Protein AF-A0A9X0CS19-F1 (afdb_monomer_lite)

Organism: NCBI:txid174260

Secondary structure (DSSP, 8-state):
--------HHHHHHHH-HHHHHHHHHHHHHHHHHHHHHHHHTT--SS---TTS-S---TT-HHHHHHHHHHSTTT-TT-----SS---PPTT-PPPP--------SSS-S-SHHHHHHHHHHHHHHHH-HHIIIIISPBPTTSSBPPPP-GGGGTSSTTTTT-TTS--TT-S-HHHHHHHHHHSHHHHGGGT----

pLDDT: mean 77.45, std 16.86, range [27.61, 95.69]

Foldseek 3Di:
DDDPPPCPVVNVVCVVCVVVVVVVVVVVVVVVVVVVVVCVVVPNCPDCPPPVDDPDPCVVPPVVVVVCCVVCVVVPPVDDPPPPDDPDDDPPPDPADDDDDDDDDPDDDCLDLVNLVVVVVVQVVQCPDPCCFPPHFDADPVRGGDRDLDPCQQACCVCCVVPVLSHNNSSPPRVVSVVVLCVDPVNVVSVVDDPD

Radius of gyration: 37.36 Å; chains: 1; bounding box: 68×63×96 Å

Sequence (196 aa):
MMASNKILPYCKVVVGHPKLCFGLALAAHFLVILLTAILHTTGYDIIPVDFSRVPLNLEKDNSKLRADAWNFVDQDPQINLNAASLGVQGERAARYDMLQLIYELKRGNIFTKDNLKLIQKTEQELFTNEAFQQKLCLLMQNKKCKPPTSIIRFFDGSYKKLHPLLNDPDFDNIPRVLSAAKAMNHTRGNLGLSPR

Structure (mmCIF, N/CA/C/O backbone):
data_AF-A0A9X0CS19-F1
#
_entry.id   AF-A0A9X0CS19-F1
#
loop_
_atom_site.group_PDB
_atom_site.id
_atom_site.type_symbol
_atom_site.label_atom_id
_atom_site.label_alt_id
_atom_site.label_comp_id
_atom_site.label_asym_id
_atom_site.label_entity_id
_atom_site.label_seq_id
_atom_site.pdbx_PDB_ins_code
_atom_site.Cartn_x
_atom_site.Cartn_y
_atom_site.Cartn_z
_atom_site.occupancy
_atom_site.B_iso_or_equiv
_atom_site.auth_seq_id
_atom_site.auth_comp_id
_atom_site.auth_asym_id
_atom_site.auth_atom_id
_atom_site.pdbx_PDB_model_num
ATOM 1 N N . MET A 1 1 ? -20.809 -46.168 72.432 1.00 37.72 1 MET A N 1
ATOM 2 C CA . MET A 1 1 ? -20.781 -44.732 72.790 1.00 37.72 1 MET A CA 1
ATOM 3 C C . MET A 1 1 ? -21.832 -44.018 71.955 1.00 37.72 1 MET A C 1
ATOM 5 O O . MET A 1 1 ? -21.626 -43.845 70.764 1.00 37.72 1 MET A O 1
ATOM 9 N N . MET A 1 2 ? -22.991 -43.700 72.537 1.00 41.22 2 MET A N 1
ATOM 10 C CA . MET A 1 2 ? -24.016 -42.908 71.851 1.00 41.22 2 MET A CA 1
ATOM 11 C C . MET A 1 2 ? -23.578 -41.444 71.861 1.00 41.22 2 MET A C 1
ATOM 13 O O . MET A 1 2 ? -23.428 -40.852 72.929 1.00 41.22 2 MET A O 1
ATOM 17 N N . ALA A 1 3 ? -23.336 -40.879 70.679 1.00 47.75 3 ALA A N 1
ATOM 18 C CA . ALA A 1 3 ? -23.122 -39.451 70.530 1.00 47.75 3 ALA A CA 1
ATOM 19 C C . ALA A 1 3 ? -24.391 -38.728 71.001 1.00 47.75 3 ALA A C 1
ATOM 21 O O . ALA A 1 3 ? -25.473 -38.910 70.444 1.00 47.75 3 ALA A O 1
ATOM 22 N N . SER A 1 4 ? -24.263 -37.946 72.072 1.00 53.00 4 SER A N 1
ATOM 23 C CA . SER A 1 4 ? -25.315 -37.049 72.533 1.00 53.00 4 SER A CA 1
ATOM 24 C C . SER A 1 4 ? -25.536 -35.995 71.450 1.00 53.00 4 SER A C 1
ATOM 26 O O . SER A 1 4 ? -24.775 -35.031 71.337 1.00 53.00 4 SER A O 1
ATOM 28 N N . ASN A 1 5 ? -26.545 -36.219 70.608 1.00 63.03 5 ASN A N 1
ATOM 29 C CA . ASN A 1 5 ? -27.014 -35.256 69.623 1.00 63.03 5 ASN A CA 1
ATOM 30 C C . ASN A 1 5 ? -27.609 -34.074 70.386 1.00 63.03 5 ASN A C 1
ATOM 32 O O . ASN A 1 5 ? -28.800 -34.054 70.697 1.00 63.03 5 ASN A O 1
ATOM 36 N N . LYS A 1 6 ? -26.767 -33.094 70.728 1.00 64.12 6 LYS A N 1
ATOM 37 C CA . LYS A 1 6 ? -27.228 -31.801 71.228 1.00 64.12 6 LYS A CA 1
ATOM 38 C C . LYS A 1 6 ? -28.100 -31.200 70.135 1.00 64.12 6 LYS A C 1
ATOM 40 O O . LYS A 1 6 ? -27.586 -30.659 69.159 1.00 64.12 6 LYS A O 1
ATOM 45 N N . ILE A 1 7 ? -29.417 -31.348 70.280 1.00 64.25 7 ILE A N 1
ATOM 46 C CA . ILE A 1 7 ? -30.395 -30.681 69.428 1.00 64.25 7 ILE A CA 1
ATOM 47 C C . ILE A 1 7 ? -30.041 -29.203 69.494 1.00 64.25 7 ILE A C 1
ATOM 49 O O . ILE A 1 7 ? -30.101 -28.593 70.565 1.00 64.25 7 ILE A O 1
ATOM 53 N N . LEU A 1 8 ? -29.601 -28.656 68.363 1.00 76.69 8 LEU A N 1
ATOM 54 C CA . LEU A 1 8 ? -29.218 -27.259 68.289 1.00 76.69 8 LEU A CA 1
ATOM 55 C C . LEU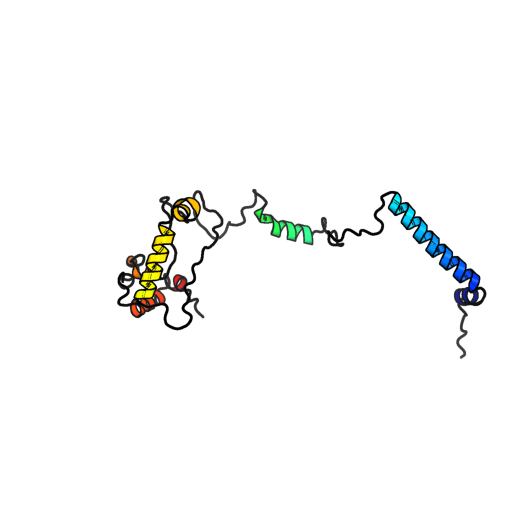 A 1 8 ? -30.432 -26.429 68.733 1.00 76.69 8 LEU A C 1
ATOM 57 O O . LEU A 1 8 ? -31.542 -26.677 68.250 1.00 76.69 8 LEU A O 1
ATOM 61 N N . PRO A 1 9 ? -30.263 -25.460 69.649 1.00 78.81 9 PRO A N 1
ATOM 62 C CA . PRO A 1 9 ? -31.378 -24.674 70.181 1.00 78.81 9 PRO A CA 1
ATOM 63 C C . PRO A 1 9 ? -32.173 -23.985 69.062 1.00 78.81 9 PRO A C 1
ATOM 65 O O . PRO A 1 9 ? -33.393 -23.879 69.145 1.00 78.81 9 PRO A O 1
ATOM 68 N N . TYR A 1 10 ? -31.499 -23.641 67.963 1.00 79.62 10 TYR A N 1
ATOM 69 C CA . TYR A 1 10 ? -32.110 -23.179 66.721 1.00 79.62 10 TYR A CA 1
ATOM 70 C C . TYR A 1 10 ? -33.146 -24.165 66.146 1.00 79.62 10 TYR A C 1
ATOM 72 O O . TYR A 1 10 ? -34.286 -23.781 65.892 1.00 79.62 10 TYR A O 1
ATOM 80 N N . CYS A 1 11 ? -32.802 -25.450 66.008 1.00 81.50 11 CYS A N 1
ATOM 81 C CA . CYS A 1 11 ? -33.709 -26.471 65.475 1.00 81.50 11 C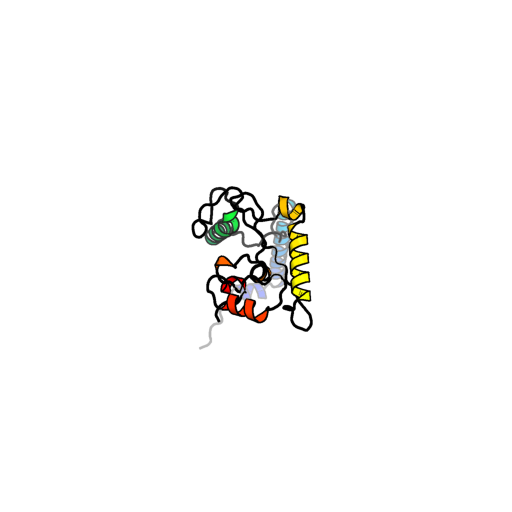YS A CA 1
ATOM 82 C C . CYS A 1 11 ? -34.947 -26.654 66.362 1.00 81.50 11 CYS A C 1
ATOM 84 O O . CYS A 1 11 ? -36.047 -26.837 65.847 1.00 81.50 11 CYS A O 1
ATOM 86 N N . LYS A 1 12 ? -34.792 -26.546 67.690 1.00 83.75 12 LYS A N 1
ATOM 87 C CA . LYS A 1 12 ? -35.919 -26.623 68.633 1.00 83.75 12 LYS A CA 1
ATOM 88 C C . LYS A 1 12 ? -36.907 -25.468 68.440 1.00 83.75 12 LYS A C 1
ATOM 90 O O . LYS A 1 12 ? -38.111 -25.689 68.502 1.00 83.75 12 LYS A O 1
ATOM 95 N N . VAL A 1 13 ? -36.413 -24.258 68.177 1.00 84.62 13 VAL A N 1
ATOM 96 C CA . VAL A 1 13 ? -37.253 -23.069 67.953 1.00 84.62 13 VAL A CA 1
ATOM 97 C C . VAL A 1 13 ? -37.971 -23.140 66.604 1.00 84.62 13 VAL A C 1
ATOM 99 O O . VAL A 1 13 ? -39.181 -22.932 66.550 1.00 84.62 13 VAL A O 1
ATOM 102 N N . VAL A 1 14 ? -37.257 -23.502 65.533 1.00 84.88 14 VAL A N 1
ATOM 103 C CA . VAL A 1 14 ? -37.830 -23.588 64.178 1.00 84.88 14 VAL A CA 1
ATOM 104 C C . VAL A 1 14 ? -38.905 -24.674 64.085 1.00 84.88 14 VAL A C 1
ATOM 106 O O . VAL A 1 14 ? -39.964 -24.437 63.507 1.00 84.88 14 VAL A O 1
ATOM 109 N N . VAL A 1 15 ? -38.671 -25.844 64.690 1.00 85.50 15 VAL A N 1
ATOM 110 C CA . VAL A 1 15 ? -39.651 -26.945 64.706 1.00 85.50 15 VAL A CA 1
ATOM 111 C C . VAL A 1 15 ? -40.786 -26.682 65.701 1.00 85.50 15 VAL A C 1
ATOM 113 O O . VAL A 1 15 ? -41.923 -27.060 65.437 1.00 85.50 15 VAL A O 1
ATOM 116 N N . GLY A 1 16 ? -40.505 -26.017 66.827 1.00 88.88 16 GLY A N 1
ATOM 117 C CA . GLY A 1 16 ? -41.511 -25.701 67.844 1.00 88.88 16 GLY A CA 1
ATOM 118 C C . GLY A 1 16 ? -42.515 -24.632 67.409 1.00 88.88 16 GLY A C 1
ATOM 119 O O . GLY A 1 16 ? -43.682 -24.696 67.793 1.00 88.88 16 GLY A O 1
ATOM 120 N N . HIS A 1 17 ? -42.093 -23.671 66.580 1.00 88.94 17 HIS A N 1
ATOM 121 C CA . HIS A 1 17 ? -42.937 -22.548 66.157 1.00 88.94 17 HIS A CA 1
ATOM 122 C C . HIS A 1 17 ? -42.806 -22.216 64.658 1.00 88.94 17 HIS A C 1
ATOM 124 O O . HIS A 1 17 ? -42.500 -21.077 64.294 1.00 88.94 17 HIS A O 1
ATOM 130 N N . PRO A 1 18 ? -43.116 -23.162 63.754 1.00 90.31 18 PRO A N 1
ATOM 131 C CA . PRO A 1 18 ? -42.851 -23.012 62.322 1.00 90.31 18 PRO A CA 1
ATOM 132 C C . PRO A 1 18 ? -43.615 -21.842 61.688 1.00 90.31 18 PRO A C 1
ATOM 134 O O . PRO A 1 18 ? -43.055 -21.103 60.883 1.00 90.31 18 PRO A O 1
ATOM 137 N N . LYS A 1 19 ? -44.874 -21.609 62.091 1.00 91.19 19 LYS A N 1
ATOM 138 C CA . LYS A 1 19 ? -45.692 -20.488 61.585 1.00 91.19 19 LYS A CA 1
ATOM 139 C C . LYS A 1 19 ? -45.133 -19.122 61.994 1.00 91.19 19 LYS A C 1
ATOM 141 O O . LYS A 1 19 ? -45.169 -18.187 61.202 1.00 91.19 19 LYS A O 1
ATOM 146 N N . LEU A 1 20 ? -44.606 -19.016 63.215 1.00 90.25 20 LEU A N 1
ATOM 147 C CA . LEU A 1 20 ? -44.032 -17.776 63.739 1.00 90.25 20 LEU A CA 1
ATOM 148 C C . LEU A 1 20 ? -42.686 -17.482 63.069 1.00 90.25 20 LEU A C 1
ATOM 150 O O . LEU A 1 20 ? -42.463 -16.362 62.624 1.00 90.25 20 LEU A O 1
ATOM 154 N N . CYS A 1 21 ? -41.826 -18.494 62.916 1.00 90.25 21 CYS A N 1
ATOM 155 C CA . CYS A 1 21 ? -40.571 -18.359 62.177 1.00 90.25 21 CYS A CA 1
ATOM 156 C C . CYS A 1 21 ? -40.807 -17.987 60.708 1.00 90.25 21 CYS A C 1
ATOM 158 O O . CYS A 1 21 ? -40.122 -17.107 60.190 1.00 90.25 21 CYS A O 1
ATOM 160 N N . PHE A 1 22 ? -41.801 -18.600 60.056 1.00 92.81 22 PHE A N 1
ATOM 161 C CA . PHE A 1 22 ? -42.197 -18.235 58.697 1.00 92.81 22 PHE A CA 1
ATOM 162 C C . PHE A 1 22 ? -42.684 -16.784 58.619 1.00 92.81 22 PHE A C 1
ATOM 164 O O . PHE A 1 22 ? -42.227 -16.035 57.762 1.00 92.81 22 PHE A O 1
ATOM 171 N N . GLY A 1 23 ? -43.552 -16.361 59.543 1.00 94.69 23 GLY A N 1
ATOM 172 C CA . GLY A 1 23 ? -44.049 -14.985 59.600 1.00 94.69 23 GLY A CA 1
ATOM 173 C C . GLY A 1 23 ? -42.938 -13.955 59.820 1.00 94.69 23 GLY A C 1
ATOM 174 O O . GLY A 1 23 ? -42.903 -12.946 59.124 1.00 94.69 23 GLY A O 1
ATOM 175 N N . LEU A 1 24 ? -41.995 -14.227 60.728 1.00 94.00 24 LEU A N 1
ATOM 176 C CA . LEU A 1 24 ? -40.843 -13.353 60.975 1.00 94.00 24 LEU A CA 1
ATOM 177 C C . LEU A 1 24 ? -39.915 -13.265 59.764 1.00 94.00 24 LEU A C 1
ATOM 179 O O . LEU A 1 24 ? -39.496 -12.171 59.393 1.00 94.00 24 LEU A O 1
ATOM 183 N N . ALA A 1 25 ? -39.614 -14.400 59.130 1.00 92.56 25 ALA A N 1
ATOM 184 C CA . ALA A 1 25 ? -38.815 -14.414 57.914 1.00 92.56 25 ALA A CA 1
ATOM 185 C C . ALA A 1 25 ? -39.515 -13.617 56.808 1.00 92.56 25 ALA A C 1
ATOM 187 O O . ALA A 1 25 ? -38.899 -12.747 56.201 1.00 92.56 25 ALA A O 1
ATOM 188 N N . LEU A 1 26 ? -40.808 -13.850 56.583 1.00 94.94 26 LEU A N 1
ATOM 189 C CA . LEU A 1 26 ? -41.590 -13.140 55.576 1.00 94.94 26 LEU A CA 1
ATOM 190 C C . LEU A 1 26 ? -41.625 -11.626 55.846 1.00 94.94 26 LEU A C 1
ATOM 192 O O . LEU A 1 26 ? -41.391 -10.839 54.933 1.00 94.94 26 LEU A O 1
ATOM 196 N N . ALA A 1 27 ? -41.836 -11.216 57.099 1.00 95.69 27 ALA A N 1
ATOM 197 C CA . ALA A 1 27 ? -41.813 -9.812 57.502 1.00 95.69 27 ALA A CA 1
ATOM 198 C C . ALA A 1 27 ? -40.443 -9.160 57.256 1.00 95.69 27 ALA A C 1
ATOM 200 O O . ALA A 1 27 ? -40.384 -8.037 56.761 1.00 95.69 27 ALA A O 1
ATOM 201 N N . ALA A 1 28 ? -39.345 -9.872 57.530 1.00 95.38 28 ALA A N 1
ATOM 202 C CA . ALA A 1 28 ? -38.002 -9.388 57.225 1.00 95.38 28 ALA A CA 1
ATOM 203 C C . ALA A 1 28 ? -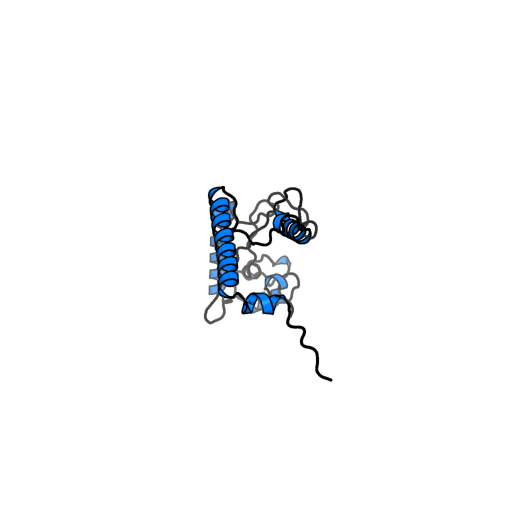37.790 -9.191 55.714 1.00 95.38 28 ALA A C 1
ATOM 205 O O . ALA A 1 28 ? -37.234 -8.175 55.306 1.00 95.38 28 ALA A O 1
ATOM 206 N N . HIS A 1 29 ? -38.289 -10.104 54.872 1.00 94.50 29 HIS A N 1
ATOM 207 C CA . HIS A 1 29 ? -38.219 -9.942 53.414 1.00 94.50 29 HIS A CA 1
ATOM 208 C C . HIS A 1 29 ? -39.046 -8.739 52.937 1.00 94.50 29 HIS A C 1
ATOM 210 O O . HIS A 1 29 ? -38.554 -7.940 52.143 1.00 94.50 29 HIS A O 1
ATOM 216 N N . PHE A 1 30 ? -40.267 -8.560 53.452 1.00 95.50 30 PHE A N 1
ATOM 217 C CA . PHE A 1 30 ? -41.089 -7.389 53.131 1.00 95.50 30 PHE A CA 1
ATOM 218 C C . PHE A 1 30 ? -40.437 -6.075 53.569 1.00 95.50 30 PHE A C 1
ATOM 220 O O . PHE A 1 30 ? -40.487 -5.100 52.823 1.00 95.50 30 PHE A O 1
ATOM 227 N N . LEU A 1 31 ? -39.793 -6.049 54.739 1.00 95.25 31 LEU A N 1
ATOM 228 C CA . LEU A 1 31 ? -39.051 -4.885 55.219 1.00 95.25 31 LEU A CA 1
ATOM 229 C C . LEU A 1 31 ? -37.909 -4.521 54.262 1.00 95.25 31 LEU A C 1
ATOM 231 O O . LEU A 1 31 ? -37.748 -3.350 53.932 1.00 95.25 31 LEU A O 1
ATOM 235 N N . VAL A 1 32 ? -37.147 -5.515 53.793 1.00 92.19 32 VAL A N 1
ATOM 236 C CA . VAL A 1 32 ? -36.071 -5.296 52.816 1.00 92.19 32 VAL A CA 1
ATOM 237 C C . VAL A 1 32 ? -36.638 -4.706 51.528 1.00 92.19 32 VAL A C 1
ATOM 239 O O . VAL A 1 32 ? -36.143 -3.677 51.087 1.00 92.19 32 VAL A O 1
ATOM 242 N N . ILE A 1 33 ? -37.717 -5.273 50.977 1.00 91.56 33 ILE A N 1
ATOM 243 C CA . ILE A 1 33 ? -38.362 -4.757 49.756 1.00 91.56 33 ILE A CA 1
ATOM 244 C C . ILE A 1 33 ? -38.835 -3.307 49.943 1.00 91.56 33 ILE A C 1
ATOM 246 O O . ILE A 1 33 ? -38.607 -2.466 49.073 1.00 91.56 33 ILE A O 1
ATOM 250 N N . LEU A 1 34 ? -39.467 -2.999 51.080 1.00 92.62 34 LEU A N 1
ATOM 251 C CA . LEU A 1 34 ? -39.945 -1.653 51.394 1.00 92.62 34 LEU A CA 1
ATOM 252 C C . LEU A 1 34 ? -38.783 -0.653 51.475 1.00 92.62 34 LEU A C 1
ATOM 254 O O . LEU A 1 34 ? -38.852 0.421 50.881 1.00 92.62 34 LEU A O 1
ATOM 258 N N . LEU A 1 35 ? -37.703 -1.014 52.174 1.00 90.12 35 LEU A N 1
ATOM 259 C CA . LEU A 1 35 ? -36.497 -0.191 52.261 1.00 90.12 35 LEU A CA 1
ATOM 260 C C . LEU A 1 35 ? -35.892 0.032 50.874 1.00 90.12 35 LEU A C 1
ATOM 262 O O . LEU A 1 35 ? -35.589 1.170 50.526 1.00 90.12 35 LEU A O 1
ATOM 266 N N . THR A 1 36 ? -35.786 -1.014 50.052 1.00 87.50 36 THR A N 1
ATOM 267 C CA . THR A 1 36 ? -35.293 -0.906 48.674 1.00 87.50 36 THR A CA 1
ATOM 268 C C . THR A 1 36 ? -36.142 0.065 47.846 1.00 87.50 36 THR A C 1
ATOM 270 O O . THR A 1 36 ? -35.591 0.905 47.141 1.00 87.50 36 THR A O 1
ATOM 273 N N . ALA A 1 37 ? -37.472 0.027 47.970 1.00 86.62 37 ALA A N 1
ATOM 274 C CA . ALA A 1 37 ? -38.354 0.970 47.282 1.00 86.62 37 ALA A CA 1
ATOM 275 C C . ALA A 1 37 ? -38.154 2.424 47.757 1.00 86.62 37 ALA A C 1
ATOM 277 O O . ALA A 1 37 ? -38.065 3.335 46.934 1.00 86.62 37 ALA A O 1
ATOM 278 N N . ILE A 1 38 ? -38.020 2.649 49.070 1.00 88.00 38 ILE A N 1
ATOM 279 C CA . ILE A 1 38 ? -37.777 3.984 49.643 1.00 88.00 38 ILE A CA 1
ATOM 280 C C . ILE A 1 38 ? -36.438 4.545 49.153 1.00 88.00 38 ILE A C 1
ATOM 282 O O . ILE A 1 38 ? -36.375 5.669 48.655 1.00 88.00 38 ILE A O 1
ATOM 286 N N . LEU A 1 39 ? -35.367 3.756 49.240 1.00 86.50 39 LEU A N 1
ATOM 287 C CA . LEU A 1 39 ? -34.039 4.159 48.779 1.00 86.50 39 LEU A CA 1
ATOM 288 C C . LEU A 1 39 ? -34.036 4.444 47.260 1.00 86.50 39 LEU A C 1
ATOM 290 O O . LEU A 1 39 ? -33.470 5.448 46.838 1.00 86.50 39 LEU A O 1
ATOM 294 N N . HIS A 1 40 ? -34.766 3.664 46.452 1.00 83.00 40 HIS A N 1
ATOM 295 C CA . HIS A 1 40 ? -34.908 3.928 45.016 1.00 83.00 40 HIS A CA 1
ATOM 296 C C . HIS A 1 40 ? -35.634 5.256 44.733 1.00 83.00 40 HIS A C 1
ATOM 298 O O . HIS A 1 40 ? -35.149 6.076 43.957 1.00 83.00 40 HIS A O 1
ATOM 304 N N . THR A 1 41 ? -36.761 5.522 45.407 1.00 81.62 41 THR A N 1
ATOM 305 C CA . THR A 1 41 ? -37.507 6.789 45.234 1.00 81.62 41 THR A CA 1
ATOM 306 C C . THR A 1 41 ? -36.746 8.023 45.726 1.00 81.62 41 THR A C 1
ATOM 308 O O . THR A 1 41 ? -37.002 9.127 45.255 1.00 81.62 41 THR A O 1
ATOM 311 N N . THR A 1 42 ? -35.792 7.848 46.644 1.00 84.31 42 THR A N 1
ATOM 312 C CA . THR A 1 42 ? -34.937 8.927 47.171 1.00 84.31 42 THR A CA 1
ATOM 313 C C . THR A 1 42 ? -33.646 9.122 46.370 1.00 84.31 42 THR A C 1
ATOM 315 O O . THR A 1 42 ? -32.816 9.948 46.743 1.00 84.31 42 THR A O 1
ATOM 318 N N . GLY A 1 43 ? -33.489 8.412 45.245 1.00 69.00 43 GLY A N 1
ATOM 319 C CA . GLY A 1 43 ? -32.373 8.586 44.313 1.00 69.00 43 GLY A CA 1
ATOM 320 C C . GLY A 1 43 ? -31.105 7.812 44.679 1.00 69.00 43 GLY A C 1
ATOM 321 O O . GLY A 1 43 ? -30.066 8.040 44.064 1.00 69.00 43 GLY A O 1
ATOM 322 N N . TYR A 1 44 ? -31.168 6.897 45.650 1.00 69.81 44 TYR A N 1
ATOM 323 C CA . TYR A 1 44 ? -30.089 5.942 45.886 1.00 69.81 44 TYR A CA 1
ATOM 324 C C . TYR A 1 44 ? -30.194 4.791 44.883 1.00 69.81 44 TYR A C 1
ATOM 326 O O . TYR A 1 44 ? -31.201 4.083 44.822 1.00 69.81 44 TYR A O 1
ATOM 334 N N . ASP A 1 45 ? -29.132 4.590 44.106 1.00 63.16 45 ASP A N 1
ATOM 335 C CA . ASP A 1 45 ? -29.041 3.512 43.126 1.00 63.16 45 ASP A CA 1
ATOM 336 C C . ASP A 1 45 ? -28.561 2.213 43.798 1.00 63.16 45 ASP A C 1
ATOM 338 O O . ASP A 1 45 ? -27.369 1.967 43.970 1.00 63.16 45 ASP A O 1
ATOM 342 N N . ILE A 1 46 ? -29.510 1.412 44.288 1.00 65.56 46 ILE A N 1
ATOM 343 C CA . ILE A 1 46 ? -29.248 0.178 45.060 1.00 65.56 46 ILE A CA 1
ATOM 344 C C . ILE A 1 46 ? -28.964 -1.010 44.131 1.00 65.56 46 ILE A C 1
ATOM 346 O O . ILE A 1 46 ? -28.334 -1.988 44.528 1.00 65.56 46 ILE A O 1
ATOM 350 N N . ILE A 1 47 ? -29.450 -0.934 42.893 1.00 62.06 47 ILE A N 1
ATOM 351 C CA . ILE A 1 47 ? -29.193 -1.907 41.838 1.00 62.06 47 ILE A CA 1
ATOM 352 C C . ILE A 1 47 ? -28.708 -1.079 40.654 1.00 62.06 47 ILE A C 1
ATOM 354 O O . ILE A 1 47 ? -29.561 -0.581 39.924 1.00 62.06 47 ILE A O 1
ATOM 358 N N . PRO A 1 48 ? -27.388 -0.926 40.448 1.00 54.50 48 PRO A N 1
ATOM 359 C CA . PRO A 1 48 ? -26.886 -0.239 39.271 1.00 54.50 48 PRO A CA 1
ATOM 360 C C . PRO A 1 48 ? -27.303 -1.050 38.042 1.00 54.50 48 PRO A C 1
ATOM 362 O O . PRO A 1 48 ? -26.662 -2.032 37.674 1.00 54.50 48 PRO A O 1
ATOM 365 N N . VAL A 1 49 ? -28.424 -0.672 37.425 1.00 57.72 49 VAL A N 1
ATOM 366 C CA . VAL A 1 49 ? -28.905 -1.259 36.161 1.00 57.72 49 VAL A CA 1
ATOM 367 C C . VAL A 1 49 ? -28.110 -0.691 34.977 1.00 57.72 49 VAL A C 1
ATOM 369 O O . VAL A 1 49 ? -28.333 -1.063 33.825 1.00 57.72 49 VAL A O 1
ATOM 372 N N . ASP A 1 50 ? -27.155 0.201 35.254 1.00 53.72 50 ASP A N 1
ATOM 373 C CA . ASP A 1 50 ? -26.239 0.735 34.266 1.00 53.72 50 ASP A CA 1
ATOM 374 C C . ASP A 1 50 ? -25.072 -0.231 34.002 1.00 53.72 50 ASP A C 1
ATOM 376 O O . ASP A 1 50 ? -23.966 -0.102 34.528 1.00 53.72 50 ASP A O 1
ATOM 380 N N . PHE A 1 51 ? -25.327 -1.212 33.136 1.00 57.69 51 PHE A N 1
ATOM 381 C CA . PHE A 1 51 ? -24.298 -2.087 32.566 1.00 57.69 51 PHE A CA 1
ATOM 382 C C . PHE A 1 51 ? -23.477 -1.408 31.457 1.00 57.69 51 PHE A C 1
ATOM 384 O O . PHE A 1 51 ? -22.694 -2.080 30.785 1.00 57.69 51 PHE A O 1
ATOM 391 N N . SER A 1 52 ? -23.625 -0.095 31.229 1.00 57.97 52 SER A N 1
ATOM 392 C CA . SER A 1 52 ? -22.770 0.618 30.269 1.00 57.97 52 SER A CA 1
ATOM 393 C C . SER A 1 52 ? -21.321 0.738 30.752 1.00 57.97 52 SER A C 1
ATOM 395 O O . SER A 1 52 ? -20.429 1.053 29.961 1.00 57.97 52 SER A O 1
ATOM 397 N N . ARG A 1 53 ? -21.059 0.446 32.035 1.00 53.66 53 ARG A N 1
ATOM 398 C CA . ARG A 1 53 ? -19.716 0.384 32.617 1.00 53.66 53 ARG A CA 1
ATOM 399 C C . ARG A 1 53 ? -19.497 -0.954 33.311 1.00 53.66 53 ARG A C 1
ATOM 401 O O . ARG A 1 53 ? -20.377 -1.489 33.978 1.00 53.66 53 ARG A O 1
ATOM 408 N N . VAL A 1 54 ? -18.295 -1.498 33.139 1.00 61.25 54 VAL A N 1
ATOM 409 C CA . VAL A 1 54 ? -17.882 -2.763 33.755 1.00 61.25 54 VAL A CA 1
ATOM 410 C C . VAL A 1 54 ? -17.992 -2.627 35.284 1.00 61.25 54 VAL A C 1
ATOM 412 O O . VAL A 1 54 ? -17.470 -1.651 35.826 1.00 61.25 54 VAL A O 1
ATOM 415 N N . PRO A 1 55 ? -18.601 -3.593 36.005 1.00 52.44 55 PRO A N 1
ATOM 416 C CA . PRO A 1 55 ? -18.820 -3.527 37.461 1.00 52.44 55 PRO A CA 1
ATOM 417 C C . PRO A 1 55 ? -17.526 -3.516 38.296 1.00 52.44 55 PRO A C 1
ATOM 419 O O . PRO A 1 55 ? -17.566 -3.433 39.522 1.00 52.44 55 PRO A O 1
ATOM 422 N N . LEU A 1 56 ? -16.367 -3.576 37.639 1.00 61.03 56 LEU A N 1
ATOM 423 C CA . LEU A 1 56 ? -15.044 -3.481 38.231 1.00 61.03 56 LEU A CA 1
ATOM 424 C C . LEU A 1 56 ? -14.437 -2.109 37.890 1.00 61.03 56 LEU A C 1
ATOM 426 O O . LEU A 1 56 ? -13.688 -1.949 36.926 1.00 61.03 56 LEU A O 1
ATOM 430 N N . ASN A 1 57 ? -14.802 -1.099 38.680 1.00 58.84 57 ASN A N 1
ATOM 431 C CA . ASN A 1 57 ? -14.274 0.259 38.568 1.00 58.84 57 ASN A CA 1
ATOM 432 C C . ASN A 1 57 ? -12.826 0.305 39.106 1.00 58.84 57 ASN A C 1
ATOM 434 O O . ASN A 1 57 ? -12.587 0.579 40.280 1.00 58.84 57 ASN A O 1
ATOM 438 N N . LEU A 1 58 ? -11.861 -0.015 38.239 1.00 72.06 58 LEU A N 1
ATOM 439 C CA . LEU A 1 58 ? -10.421 -0.016 38.530 1.00 72.06 58 LEU A CA 1
ATOM 440 C C . LEU A 1 58 ? -9.731 1.306 38.155 1.00 72.06 58 LEU A C 1
ATOM 442 O O . LEU A 1 58 ? -8.532 1.313 37.905 1.00 72.06 58 LEU A O 1
ATOM 446 N N . GLU A 1 59 ? -10.451 2.432 38.102 1.00 72.19 59 GLU A N 1
ATOM 447 C CA . GLU A 1 59 ? -9.896 3.730 37.655 1.00 72.19 59 GLU A CA 1
ATOM 448 C C . GLU A 1 59 ? -8.657 4.178 38.449 1.00 72.19 59 GLU A C 1
ATOM 450 O O . GLU A 1 59 ? -7.823 4.916 37.938 1.00 72.19 59 GLU A O 1
ATOM 455 N N . LYS A 1 60 ? -8.514 3.724 39.700 1.00 75.31 60 LYS A N 1
ATOM 456 C CA . LYS A 1 60 ? -7.361 4.028 40.565 1.00 75.31 60 LYS A CA 1
ATOM 457 C C . LYS A 1 60 ? -6.371 2.870 40.707 1.00 75.31 60 LYS A C 1
ATOM 459 O O . LYS A 1 60 ? -5.418 2.986 41.473 1.00 75.31 60 LYS A O 1
ATOM 464 N N . ASP A 1 61 ? -6.606 1.744 40.038 1.00 83.44 61 ASP A N 1
ATOM 465 C CA . ASP A 1 61 ? -5.707 0.598 40.113 1.00 83.44 61 ASP A CA 1
ATOM 466 C C . ASP A 1 61 ? -4.430 0.853 39.307 1.00 83.44 61 ASP A C 1
ATOM 468 O O . ASP A 1 61 ? -4.468 1.302 38.160 1.00 83.44 61 ASP A O 1
ATOM 472 N N . ASN A 1 62 ? -3.283 0.509 39.889 1.00 82.38 62 ASN A N 1
ATOM 473 C CA . ASN A 1 62 ? -1.981 0.741 39.266 1.00 82.38 62 ASN A CA 1
ATOM 474 C C . ASN A 1 62 ? -1.788 -0.045 37.961 1.00 82.38 62 ASN A C 1
ATOM 476 O O . ASN A 1 62 ? -1.023 0.383 37.098 1.00 82.38 62 ASN A O 1
ATOM 480 N N . SER A 1 63 ? -2.434 -1.201 37.809 1.00 77.12 63 SER A N 1
ATOM 481 C CA . SER A 1 63 ? -2.333 -2.032 36.604 1.00 77.12 63 SER A CA 1
ATOM 482 C C . SER A 1 63 ? -3.137 -1.412 35.469 1.00 77.12 63 SER A C 1
ATOM 484 O O . SER A 1 63 ? -2.634 -1.323 34.350 1.00 77.12 63 SER A O 1
ATOM 486 N N . LYS A 1 64 ? -4.340 -0.903 35.775 1.00 80.12 64 LYS A N 1
ATOM 487 C CA . LYS A 1 64 ? -5.149 -0.141 34.821 1.00 80.12 64 LYS A CA 1
ATOM 488 C C . LYS A 1 64 ? -4.452 1.154 34.410 1.00 80.12 64 LYS A C 1
ATOM 490 O O . LYS A 1 64 ? -4.260 1.364 33.223 1.00 80.12 64 LYS A O 1
ATOM 495 N N . LEU A 1 65 ? -3.992 1.967 35.363 1.00 83.06 65 LEU A N 1
ATOM 496 C CA . LEU A 1 65 ? -3.314 3.236 35.066 1.00 83.06 65 LEU A CA 1
ATOM 497 C C . LEU A 1 65 ? -2.071 3.043 34.186 1.00 83.06 65 LEU A C 1
ATOM 499 O O . LEU A 1 65 ? -1.804 3.864 33.316 1.00 83.06 65 LEU A O 1
ATOM 503 N N . ARG A 1 66 ? -1.325 1.945 34.369 1.00 79.25 66 ARG A N 1
ATOM 504 C CA . ARG A 1 66 ? -0.202 1.591 33.486 1.00 79.25 66 ARG A CA 1
ATOM 505 C C . ARG A 1 66 ? -0.654 1.165 32.094 1.00 79.25 66 ARG A C 1
ATOM 507 O O . ARG A 1 66 ? -0.028 1.565 31.118 1.00 79.25 66 ARG A O 1
ATOM 514 N N . ALA A 1 67 ? -1.701 0.349 32.001 1.00 79.69 67 ALA A N 1
ATOM 515 C CA . ALA A 1 67 ? -2.257 -0.064 30.718 1.00 79.69 67 ALA A CA 1
ATOM 516 C C . ALA A 1 67 ? -2.813 1.141 29.949 1.00 79.69 67 ALA A C 1
ATOM 518 O O . ALA A 1 67 ? -2.503 1.302 28.777 1.00 79.69 67 ALA A O 1
ATOM 519 N N . ASP A 1 68 ? -3.548 2.028 30.616 1.00 81.75 68 ASP A N 1
ATOM 520 C CA . ASP A 1 68 ? -4.081 3.261 30.039 1.00 81.75 68 ASP A CA 1
ATOM 521 C C . ASP A 1 68 ? -2.951 4.208 29.627 1.00 81.75 68 ASP A C 1
ATOM 523 O O . ASP A 1 68 ? -2.944 4.691 28.499 1.00 81.75 68 ASP A O 1
ATOM 527 N N . ALA A 1 69 ? -1.933 4.397 30.473 1.00 78.56 69 ALA A N 1
ATOM 528 C CA . ALA A 1 69 ? -0.759 5.190 30.116 1.00 78.56 69 ALA A CA 1
ATOM 529 C C . ALA A 1 69 ? -0.038 4.648 28.873 1.00 78.56 69 ALA A C 1
ATOM 531 O O . ALA A 1 69 ? 0.510 5.440 28.120 1.00 78.56 69 ALA A O 1
ATOM 532 N N . TRP A 1 70 ? -0.043 3.329 28.643 1.00 75.38 70 TRP A N 1
ATOM 533 C CA . TRP A 1 70 ? 0.533 2.711 27.444 1.00 75.38 70 TRP A CA 1
ATOM 534 C C . TRP A 1 70 ? -0.414 2.706 26.237 1.00 75.38 70 TRP A C 1
ATOM 536 O O . TRP A 1 70 ? 0.045 2.760 25.104 1.00 75.38 70 TRP A O 1
ATOM 546 N N . ASN A 1 71 ? -1.726 2.638 26.452 1.00 75.38 71 ASN A N 1
ATOM 547 C CA . ASN A 1 71 ? -2.726 2.605 25.383 1.00 75.38 71 ASN A CA 1
ATOM 548 C C . ASN A 1 71 ? -3.044 4.001 24.835 1.00 75.38 71 ASN A C 1
ATOM 550 O O . ASN A 1 71 ? -3.378 4.128 23.663 1.00 75.38 71 ASN A O 1
ATOM 554 N N . PHE A 1 72 ? -2.930 5.034 25.671 1.00 78.00 72 PHE A N 1
ATOM 555 C CA . PHE A 1 72 ? -3.197 6.435 25.326 1.00 78.00 72 PHE A CA 1
ATOM 556 C C . PHE A 1 72 ? -1.922 7.274 25.241 1.00 78.00 72 PHE A C 1
ATOM 558 O O . PHE A 1 72 ? -1.965 8.499 25.177 1.00 78.00 72 PHE A O 1
ATOM 565 N N . VAL A 1 73 ? -0.772 6.608 25.220 1.00 71.12 73 VAL A N 1
ATOM 566 C CA . VAL A 1 73 ? 0.551 7.225 25.125 1.00 71.12 73 VAL A CA 1
ATOM 567 C C . VAL A 1 73 ? 0.715 8.110 23.882 1.00 71.12 73 VAL A C 1
ATOM 569 O O . VAL A 1 73 ? 1.518 9.034 23.884 1.00 71.12 73 VAL A O 1
ATOM 572 N N . ASP A 1 74 ? -0.050 7.847 22.819 1.00 63.59 74 ASP A N 1
ATOM 573 C CA . ASP A 1 74 ? -0.034 8.616 21.575 1.00 63.59 74 ASP A CA 1
ATOM 574 C C . ASP A 1 74 ? -0.977 9.829 21.587 1.00 63.59 74 ASP A C 1
ATOM 576 O O . ASP A 1 74 ? -0.969 10.620 20.643 1.00 63.59 74 ASP A O 1
ATOM 580 N N . GLN A 1 75 ? -1.757 9.991 22.658 1.00 71.62 75 GLN A N 1
ATOM 581 C CA . GLN A 1 75 ? -2.606 11.154 22.908 1.00 71.62 75 GLN A CA 1
ATOM 582 C C . GLN A 1 75 ? -1.888 12.232 23.726 1.00 71.62 75 GLN A C 1
ATOM 584 O O . GLN A 1 75 ? -2.361 13.368 23.768 1.00 71.62 75 GLN A O 1
ATOM 589 N N . ASP A 1 76 ? -0.757 11.904 24.360 1.00 63.22 76 ASP A N 1
ATOM 590 C CA . ASP A 1 76 ? 0.065 12.877 25.071 1.00 63.22 76 ASP A CA 1
ATOM 591 C C . ASP A 1 76 ? 0.963 13.636 24.073 1.00 63.22 76 ASP A C 1
ATOM 593 O O . ASP A 1 76 ? 1.897 13.056 23.511 1.00 63.22 76 ASP A O 1
ATOM 597 N N . PRO A 1 77 ? 0.731 14.945 23.849 1.00 59.28 77 PRO A N 1
ATOM 598 C CA . PRO A 1 77 ? 1.521 15.733 22.907 1.00 59.28 77 PRO A CA 1
ATOM 599 C C . PRO A 1 77 ? 2.986 15.911 23.341 1.00 59.28 77 PRO A C 1
ATOM 601 O O . PRO A 1 77 ? 3.798 16.377 22.542 1.00 59.28 77 PRO A O 1
ATOM 604 N N . GLN A 1 78 ? 3.337 15.575 24.589 1.00 58.59 78 GLN A N 1
ATOM 605 C CA . GLN A 1 78 ? 4.700 15.651 25.115 1.00 58.59 78 GLN A CA 1
ATOM 606 C C . GLN A 1 78 ? 5.504 14.361 24.899 1.00 58.59 78 GLN A C 1
ATOM 608 O O . GLN A 1 78 ? 6.733 14.392 25.000 1.00 58.59 78 GLN A O 1
ATOM 613 N N . ILE A 1 79 ? 4.852 13.237 24.582 1.00 51.75 79 ILE A N 1
ATOM 614 C CA . ILE A 1 79 ? 5.516 11.940 24.425 1.00 51.75 79 ILE A CA 1
ATOM 615 C C . ILE A 1 79 ? 5.634 11.590 22.940 1.00 51.75 79 ILE A C 1
ATOM 617 O O . ILE A 1 79 ? 4.669 11.249 22.264 1.00 51.75 79 ILE A O 1
ATOM 621 N N . ASN A 1 80 ? 6.865 11.611 22.423 1.00 54.69 80 ASN A N 1
ATOM 622 C CA . ASN A 1 80 ? 7.180 11.104 21.089 1.00 54.69 80 ASN A CA 1
ATOM 623 C C . ASN A 1 80 ? 7.774 9.691 21.196 1.00 54.69 80 ASN A C 1
ATOM 625 O O . ASN A 1 80 ? 8.947 9.518 21.523 1.00 54.69 80 ASN A O 1
ATOM 629 N N . LEU A 1 81 ? 6.969 8.668 20.908 1.00 54.72 81 LEU A N 1
ATOM 630 C CA . LEU A 1 81 ? 7.354 7.252 21.051 1.00 54.72 81 LEU A CA 1
ATOM 631 C C . LEU A 1 81 ? 8.333 6.744 19.987 1.00 54.72 81 LEU A C 1
ATOM 633 O O . LEU A 1 81 ? 8.731 5.582 20.022 1.00 54.72 81 LEU A O 1
ATOM 637 N N . ASN A 1 82 ? 8.748 7.590 19.044 1.00 53.22 82 ASN A N 1
ATOM 638 C CA . ASN A 1 82 ? 9.587 7.192 17.918 1.00 53.22 82 ASN A CA 1
ATOM 639 C C . ASN A 1 82 ? 11.019 7.728 18.035 1.00 53.22 82 ASN A C 1
ATOM 641 O O . ASN A 1 82 ? 11.486 8.468 17.174 1.00 53.22 82 ASN A O 1
ATOM 645 N N . ALA A 1 83 ? 11.747 7.318 19.076 1.00 46.00 83 ALA A N 1
ATOM 646 C CA . ALA A 1 83 ? 13.143 7.724 19.258 1.00 46.00 83 ALA A CA 1
ATOM 647 C C . ALA A 1 83 ? 14.192 6.799 18.595 1.00 46.00 83 ALA A C 1
ATOM 649 O O . ALA A 1 83 ? 15.375 7.117 18.658 1.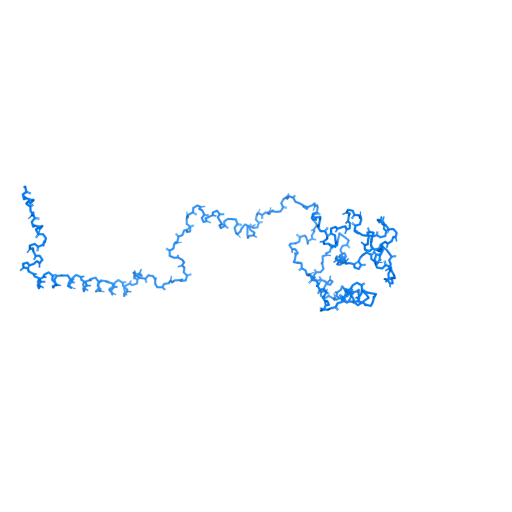00 46.00 83 ALA A O 1
ATOM 650 N N . ALA A 1 84 ? 13.826 5.670 17.965 1.00 44.53 84 ALA A N 1
ATOM 651 C CA . ALA A 1 84 ? 14.823 4.613 17.715 1.00 44.53 84 ALA A CA 1
ATOM 652 C C . ALA A 1 84 ? 15.035 4.098 16.275 1.00 44.53 84 ALA A C 1
ATOM 654 O O . ALA A 1 84 ? 15.883 3.224 16.115 1.00 44.53 84 ALA A O 1
ATOM 655 N N . SER A 1 85 ? 14.365 4.576 15.213 1.00 43.16 85 SER A N 1
ATOM 656 C CA . SER A 1 85 ? 14.628 3.979 13.877 1.00 43.16 85 SER A CA 1
ATOM 657 C C . SER A 1 85 ? 14.669 4.879 12.647 1.00 43.16 85 SER A C 1
ATOM 659 O O . SER A 1 85 ? 14.967 4.368 11.568 1.00 43.16 85 SER A O 1
ATOM 661 N N . LEU A 1 86 ? 14.429 6.188 12.730 1.00 40.06 86 LEU A N 1
ATOM 662 C CA . LEU A 1 86 ? 14.330 7.006 11.517 1.00 40.06 86 LEU A CA 1
ATOM 663 C C . LEU A 1 86 ? 15.106 8.310 11.683 1.00 40.06 86 LEU A C 1
ATOM 665 O O . LEU A 1 86 ? 14.766 9.144 12.514 1.00 40.06 86 LEU A O 1
ATOM 669 N N . GLY A 1 87 ? 16.174 8.450 10.893 1.00 49.44 87 GLY A N 1
ATOM 670 C CA . GLY A 1 87 ? 16.993 9.658 10.815 1.00 49.44 87 GLY A CA 1
ATOM 671 C C . GLY A 1 87 ? 16.211 10.916 10.412 1.00 49.44 87 GLY A C 1
ATOM 672 O O . GLY A 1 87 ? 15.003 10.875 10.209 1.00 49.44 87 GLY A O 1
ATOM 673 N N . VAL A 1 88 ? 16.951 12.027 10.296 1.00 44.88 88 VAL A N 1
ATOM 674 C CA . VAL A 1 88 ? 16.524 13.408 9.972 1.00 44.88 88 VAL A CA 1
ATOM 675 C C . VAL A 1 88 ? 15.110 13.505 9.363 1.00 44.88 88 VAL A C 1
ATOM 677 O O . VAL A 1 88 ? 14.927 13.378 8.150 1.00 44.88 88 VAL A O 1
ATOM 680 N N . GLN A 1 89 ? 14.107 13.732 10.216 1.00 45.59 89 GLN A N 1
ATOM 681 C CA . GLN A 1 89 ? 12.715 13.954 9.822 1.00 45.59 89 GLN A CA 1
ATOM 682 C C . GLN A 1 89 ? 12.513 15.424 9.419 1.00 45.59 89 GLN A C 1
ATOM 684 O O . GLN A 1 89 ? 12.745 16.328 10.217 1.00 45.59 89 GLN A O 1
ATOM 689 N N . GLY A 1 90 ? 12.102 15.667 8.170 1.00 49.22 90 GLY A N 1
ATOM 690 C CA . GLY A 1 90 ? 11.643 16.980 7.695 1.00 49.22 90 GLY A CA 1
ATOM 691 C C . GLY A 1 90 ? 10.135 17.179 7.900 1.00 49.22 90 GLY A C 1
ATOM 692 O O . GLY A 1 90 ? 9.426 16.238 8.263 1.00 49.22 90 GLY A O 1
ATOM 693 N N . GLU A 1 91 ? 9.632 18.395 7.643 1.00 40.75 91 GLU A N 1
ATOM 694 C CA . GLU A 1 91 ? 8.190 18.699 7.654 1.00 40.75 91 GLU A CA 1
ATOM 695 C C . GLU A 1 91 ? 7.389 17.638 6.873 1.00 40.75 91 GLU A C 1
ATOM 697 O O . GLU A 1 91 ? 7.735 17.305 5.738 1.00 40.75 91 GLU A O 1
ATOM 702 N N . ARG A 1 92 ? 6.290 17.149 7.473 1.00 44.41 92 ARG A N 1
ATOM 703 C CA . ARG A 1 92 ? 5.434 16.032 7.004 1.00 44.41 92 ARG A CA 1
ATOM 704 C C . ARG A 1 92 ? 5.977 14.612 7.223 1.00 44.41 92 ARG A C 1
ATOM 706 O O . ARG A 1 92 ? 5.502 13.678 6.580 1.00 44.41 92 ARG A O 1
ATOM 713 N N . ALA A 1 93 ? 6.879 14.406 8.180 1.00 45.47 93 ALA A N 1
ATOM 714 C CA . ALA A 1 93 ? 7.143 13.080 8.748 1.00 45.47 93 ALA A CA 1
ATOM 715 C C . ALA A 1 93 ? 5.963 12.595 9.629 1.00 45.47 93 ALA A C 1
ATOM 717 O O . ALA A 1 93 ? 6.097 12.415 10.834 1.00 45.47 93 ALA A O 1
ATOM 718 N N . ALA A 1 94 ? 4.775 12.447 9.041 1.00 47.97 94 ALA A N 1
ATOM 719 C CA . ALA A 1 94 ? 3.590 11.920 9.715 1.00 47.97 94 ALA A CA 1
ATOM 720 C C . ALA A 1 94 ? 3.572 10.379 9.678 1.00 47.97 94 ALA A C 1
ATOM 722 O O . ALA A 1 94 ? 4.196 9.768 8.803 1.00 47.97 94 ALA A O 1
ATOM 723 N N . ARG A 1 95 ? 2.815 9.750 10.597 1.00 50.09 95 ARG A N 1
ATOM 724 C CA . ARG A 1 95 ? 2.328 8.366 10.425 1.00 50.09 95 ARG A CA 1
ATOM 725 C C . ARG A 1 95 ? 1.729 8.274 9.014 1.00 50.09 95 ARG A C 1
ATOM 727 O O . ARG A 1 95 ? 0.827 9.042 8.693 1.00 50.09 95 ARG A O 1
ATOM 734 N N . TYR A 1 96 ? 2.272 7.408 8.163 1.00 55.41 96 TYR A N 1
ATOM 735 C CA . TYR A 1 96 ? 1.722 7.170 6.833 1.00 55.41 96 TYR A CA 1
ATOM 736 C C . TYR A 1 96 ? 0.871 5.907 6.881 1.00 55.41 96 TYR A C 1
ATOM 738 O O . TYR A 1 96 ? 1.331 4.868 7.357 1.00 55.41 96 TYR A O 1
ATOM 746 N N . ASP A 1 97 ? -0.350 5.994 6.368 1.00 61.72 97 ASP A N 1
ATOM 747 C CA . ASP A 1 97 ? -1.148 4.809 6.093 1.00 61.72 97 ASP A CA 1
ATOM 748 C C . ASP A 1 97 ? -0.686 4.190 4.774 1.00 61.72 97 ASP A C 1
ATOM 750 O O . ASP A 1 97 ? -0.399 4.880 3.789 1.00 61.72 97 ASP A O 1
ATOM 754 N N . MET A 1 98 ? -0.563 2.864 4.759 1.00 68.56 98 MET A N 1
ATOM 755 C CA . MET A 1 98 ? -0.138 2.138 3.570 1.00 68.56 98 MET A CA 1
ATOM 756 C C . MET A 1 98 ? -1.337 1.910 2.649 1.00 68.56 98 MET A C 1
ATOM 758 O O . MET A 1 98 ? -2.238 1.140 2.970 1.00 68.56 98 MET A O 1
ATOM 762 N N . LEU A 1 99 ? -1.310 2.520 1.464 1.00 75.69 99 LEU A N 1
ATOM 763 C CA . LEU A 1 99 ? -2.179 2.121 0.361 1.00 75.69 99 LEU A CA 1
ATOM 764 C C . LEU A 1 99 ? -1.499 0.993 -0.424 1.00 75.69 99 LEU A C 1
ATOM 766 O O . LEU A 1 99 ? -0.482 1.220 -1.081 1.00 75.69 99 LEU A O 1
ATOM 770 N N . GLN A 1 100 ? -2.061 -0.214 -0.363 1.00 81.81 100 GLN A N 1
ATOM 771 C CA . GLN A 1 100 ? -1.550 -1.379 -1.083 1.00 81.81 100 GLN A CA 1
ATOM 772 C C . GLN A 1 100 ? -2.506 -1.784 -2.208 1.00 81.81 100 GLN A C 1
ATOM 774 O O . GLN A 1 100 ? -3.675 -2.076 -1.969 1.00 81.81 100 GLN A O 1
ATOM 779 N N . LEU A 1 101 ? -1.988 -1.837 -3.435 1.00 82.31 101 LEU A N 1
ATOM 780 C CA . LEU A 1 101 ? -2.684 -2.420 -4.579 1.00 82.31 101 LEU A CA 1
ATOM 781 C C . LEU A 1 101 ? -2.193 -3.853 -4.782 1.00 82.31 101 LEU A C 1
ATOM 783 O O . LEU A 1 101 ? -0.998 -4.082 -4.972 1.00 82.31 101 LEU A O 1
ATOM 787 N N . ILE A 1 102 ? -3.116 -4.811 -4.731 1.00 86.31 102 ILE A N 1
ATOM 788 C CA . ILE A 1 102 ? -2.832 -6.232 -4.944 1.00 86.31 102 ILE A CA 1
ATOM 789 C C . ILE A 1 102 ? -3.485 -6.646 -6.259 1.00 86.31 102 ILE A C 1
ATOM 791 O O . ILE A 1 102 ? -4.700 -6.545 -6.417 1.00 86.31 102 ILE A O 1
ATOM 795 N N . TYR A 1 103 ? -2.668 -7.102 -7.206 1.00 86.38 103 TYR A N 1
ATOM 796 C CA . TYR A 1 103 ? -3.126 -7.568 -8.511 1.00 86.38 103 TYR A CA 1
ATOM 797 C C . TYR A 1 103 ? -3.209 -9.093 -8.508 1.00 86.38 103 TYR A C 1
ATOM 799 O O . TYR A 1 103 ? -2.190 -9.771 -8.378 1.00 86.38 103 TYR A O 1
ATOM 807 N N . GLU A 1 104 ? -4.418 -9.628 -8.662 1.00 86.62 104 GLU A N 1
ATOM 808 C CA . GLU A 1 104 ? -4.675 -11.067 -8.631 1.00 86.62 104 GLU A CA 1
ATOM 809 C C . GLU A 1 104 ? -5.303 -11.545 -9.945 1.00 86.62 104 GLU A C 1
ATOM 811 O O . GLU A 1 104 ? -6.233 -10.935 -10.476 1.00 86.62 104 GLU A O 1
ATOM 816 N N . LEU A 1 105 ? -4.809 -12.674 -10.457 1.00 87.56 105 LEU A N 1
ATOM 817 C CA . LEU A 1 105 ? -5.439 -13.419 -11.543 1.00 87.56 105 LEU A CA 1
ATOM 818 C C . LEU A 1 105 ? -5.991 -14.728 -10.977 1.00 87.56 105 LEU A C 1
ATOM 820 O O . LEU A 1 105 ? -5.249 -15.496 -10.371 1.00 87.56 105 LEU A O 1
ATOM 824 N N . LYS A 1 106 ? -7.269 -15.035 -11.241 1.00 83.56 106 LYS A N 1
ATOM 825 C CA . LYS A 1 106 ? -7.903 -16.280 -10.760 1.00 83.56 106 LYS A CA 1
ATOM 826 C C . LYS A 1 106 ? -7.173 -17.545 -11.228 1.00 83.56 106 LYS A C 1
ATOM 828 O O . LYS A 1 106 ? -7.188 -18.553 -10.529 1.00 83.56 106 LYS A O 1
ATOM 833 N N . ARG A 1 107 ? -6.586 -17.520 -12.431 1.00 83.50 107 ARG A N 1
ATOM 834 C CA . ARG A 1 107 ? -5.766 -18.597 -13.009 1.00 83.50 107 ARG A CA 1
ATOM 835 C C . ARG A 1 107 ? -4.752 -18.001 -13.981 1.00 83.50 107 ARG A C 1
ATOM 837 O O . ARG A 1 107 ? -5.145 -17.206 -14.826 1.00 83.50 107 ARG A O 1
ATOM 844 N N . GLY A 1 108 ? -3.495 -18.435 -13.912 1.00 83.38 108 GLY A N 1
ATOM 845 C CA . GLY A 1 108 ? -2.436 -18.028 -14.843 1.00 83.38 108 GLY A CA 1
ATOM 846 C C . GLY A 1 108 ? -1.323 -17.208 -14.192 1.00 83.38 108 GLY A C 1
ATOM 847 O O . GLY A 1 108 ? -1.287 -17.032 -12.978 1.00 83.38 108 GLY A O 1
ATOM 848 N N . ASN A 1 109 ? -0.386 -16.735 -15.015 1.00 86.38 109 ASN A N 1
ATOM 849 C CA . ASN A 1 109 ? 0.753 -15.939 -14.568 1.00 86.38 109 ASN A CA 1
ATOM 850 C C . ASN A 1 109 ? 0.426 -14.439 -14.652 1.00 86.38 109 ASN A C 1
ATOM 852 O O . ASN A 1 109 ? 0.063 -13.943 -15.717 1.00 86.38 109 ASN A O 1
ATOM 856 N N . ILE A 1 110 ? 0.594 -13.710 -13.547 1.00 89.69 110 ILE A N 1
ATOM 857 C CA . ILE A 1 110 ? 0.451 -12.246 -13.523 1.00 89.69 110 ILE A CA 1
ATOM 858 C C . ILE A 1 110 ? 1.633 -11.547 -14.211 1.00 89.69 110 ILE A C 1
ATOM 860 O O . ILE A 1 110 ? 1.474 -10.473 -14.779 1.00 89.69 110 ILE A O 1
ATOM 864 N N . PHE A 1 111 ? 2.812 -12.176 -14.226 1.00 91.31 111 PHE A N 1
ATOM 865 C CA . PHE A 1 111 ? 4.034 -11.631 -14.814 1.00 91.31 111 PHE A CA 1
ATOM 866 C C . PHE A 1 111 ? 4.120 -11.930 -16.315 1.00 91.31 111 PHE A C 1
ATOM 868 O O . PHE A 1 111 ? 5.032 -12.618 -16.778 1.00 91.31 111 PHE A O 1
ATOM 875 N N . THR A 1 112 ? 3.144 -11.436 -17.072 1.00 93.00 112 THR A N 1
ATOM 876 C CA . THR A 1 112 ? 3.168 -11.401 -18.541 1.00 93.00 112 THR A CA 1
ATOM 877 C C . THR A 1 112 ? 3.341 -9.965 -19.020 1.00 93.00 112 THR A C 1
ATOM 879 O O . THR A 1 112 ? 3.029 -9.020 -18.296 1.00 93.00 112 THR A O 1
ATOM 882 N N . LYS A 1 113 ? 3.830 -9.790 -20.251 1.00 94.62 113 LYS A N 1
ATOM 883 C CA . LYS A 1 113 ? 4.069 -8.468 -20.847 1.00 94.62 113 LYS A CA 1
ATOM 884 C C . LYS A 1 113 ? 2.816 -7.590 -20.831 1.00 94.62 113 LYS A C 1
ATOM 886 O O . LYS A 1 113 ? 2.877 -6.451 -20.378 1.00 94.62 113 LYS A O 1
ATOM 891 N N . ASP A 1 114 ? 1.677 -8.133 -21.247 1.00 94.12 114 ASP A N 1
ATOM 892 C CA . ASP A 1 114 ? 0.422 -7.376 -21.308 1.00 94.12 114 ASP A CA 1
ATOM 893 C C . ASP A 1 114 ? -0.090 -6.990 -19.915 1.00 94.12 114 ASP A C 1
ATOM 895 O O . ASP A 1 114 ? -0.498 -5.850 -19.695 1.00 94.12 114 ASP A O 1
ATOM 899 N N . ASN A 1 115 ? 0.013 -7.902 -18.944 1.00 94.06 115 ASN A N 1
ATOM 900 C CA . ASN A 1 115 ? -0.401 -7.635 -17.567 1.00 94.06 115 ASN A CA 1
ATOM 901 C C . ASN A 1 115 ? 0.511 -6.604 -16.888 1.00 94.06 115 ASN A C 1
ATOM 903 O O . ASN A 1 115 ? 0.018 -5.719 -16.195 1.00 94.06 115 ASN A O 1
ATOM 907 N N . LEU A 1 116 ? 1.828 -6.670 -17.102 1.00 94.31 116 LEU A N 1
ATOM 908 C CA . LEU A 1 116 ? 2.766 -5.688 -16.551 1.00 94.31 116 LEU A CA 1
ATOM 909 C C . LEU A 1 116 ? 2.581 -4.303 -17.176 1.00 94.31 116 LEU A C 1
ATOM 911 O O . LEU A 1 116 ? 2.625 -3.309 -16.453 1.00 94.31 116 LEU A O 1
ATOM 915 N N . LYS A 1 117 ? 2.286 -4.226 -18.481 1.00 94.88 117 LYS A N 1
ATOM 916 C CA . LYS A 1 117 ? 1.884 -2.970 -19.133 1.00 94.88 117 LYS A CA 1
ATOM 917 C C . LYS A 1 117 ? 0.597 -2.407 -18.537 1.00 94.88 117 LYS A C 1
ATOM 919 O O . LYS A 1 117 ? 0.507 -1.203 -18.308 1.00 94.88 117 LYS A O 1
ATOM 924 N N . LEU A 1 118 ? -0.385 -3.264 -18.251 1.00 94.25 118 LEU A N 1
ATOM 925 C CA . LEU A 1 118 ? -1.623 -2.848 -17.598 1.00 94.25 118 LEU A CA 1
ATOM 926 C C . LEU A 1 118 ? -1.363 -2.320 -16.180 1.00 94.25 118 LEU A C 1
ATOM 928 O O . LEU A 1 118 ? -1.840 -1.243 -15.841 1.00 94.25 118 LEU A O 1
ATOM 932 N N . ILE A 1 119 ? -0.563 -3.028 -15.378 1.00 93.44 119 ILE A N 1
ATOM 933 C CA . ILE A 1 119 ? -0.171 -2.591 -14.029 1.00 93.44 119 ILE A CA 1
ATOM 934 C C . ILE A 1 119 ? 0.564 -1.247 -14.087 1.00 93.44 119 ILE A C 1
ATOM 936 O O . ILE A 1 119 ? 0.227 -0.333 -13.339 1.00 93.44 119 ILE A O 1
ATOM 940 N N . GLN A 1 120 ? 1.522 -1.094 -15.005 1.00 94.06 120 GLN A N 1
ATOM 941 C CA . GLN A 1 120 ? 2.253 0.159 -15.202 1.00 94.06 120 GLN A CA 1
ATOM 942 C C . GLN A 1 120 ? 1.314 1.317 -15.555 1.00 94.06 120 GLN A C 1
ATOM 944 O O . GLN A 1 120 ? 1.462 2.410 -15.009 1.00 94.06 120 GLN A O 1
ATOM 949 N N . LYS A 1 121 ? 0.338 1.083 -16.439 1.00 94.50 121 LYS A N 1
ATOM 950 C CA . LYS A 1 121 ? -0.671 2.082 -16.797 1.00 94.50 121 LYS A CA 1
ATOM 951 C C . LYS A 1 121 ? -1.517 2.478 -15.584 1.00 94.50 121 LYS A C 1
ATOM 953 O O . LYS A 1 121 ? -1.646 3.667 -15.314 1.00 94.50 121 LYS A O 1
ATOM 958 N N . THR A 1 122 ? -2.020 1.509 -14.823 1.00 93.44 122 THR A N 1
ATOM 959 C CA . THR A 1 122 ? -2.809 1.755 -13.605 1.00 93.44 122 THR A CA 1
ATOM 960 C C . THR A 1 122 ? -2.016 2.538 -12.556 1.00 93.44 122 THR A C 1
ATOM 962 O O . THR A 1 122 ? -2.530 3.485 -11.963 1.00 93.44 122 THR A O 1
ATOM 965 N N . GLU A 1 123 ? -0.743 2.190 -12.339 1.00 92.25 123 GLU A N 1
ATOM 966 C CA . GLU A 1 123 ? 0.139 2.935 -11.434 1.00 92.25 123 GLU A CA 1
ATOM 967 C C . GLU A 1 123 ? 0.362 4.369 -11.899 1.00 92.25 123 GLU A C 1
ATOM 969 O O . GLU A 1 123 ? 0.377 5.283 -11.075 1.00 92.25 123 GLU A O 1
ATOM 974 N N . GLN A 1 124 ? 0.531 4.574 -13.206 1.00 93.38 124 GLN A N 1
ATOM 975 C CA . GLN A 1 124 ? 0.702 5.904 -13.769 1.00 93.38 124 GLN A CA 1
ATOM 976 C C . GLN A 1 124 ? -0.572 6.735 -13.601 1.00 93.38 124 GLN A C 1
ATOM 978 O O . GLN A 1 124 ? -0.480 7.883 -13.180 1.00 93.38 124 GLN A O 1
ATOM 983 N N . GLU A 1 125 ? -1.747 6.162 -13.862 1.00 94.00 125 GLU A N 1
ATOM 984 C CA . GLU A 1 125 ? -3.038 6.827 -13.664 1.00 94.00 125 GLU A CA 1
ATOM 985 C C . GLU A 1 125 ? -3.232 7.241 -12.200 1.00 94.00 125 GLU A C 1
ATOM 987 O O . GLU A 1 125 ? -3.505 8.413 -11.930 1.00 94.00 125 GLU A O 1
ATOM 992 N N . LEU A 1 126 ? -2.982 6.329 -11.250 1.00 91.69 126 LEU A N 1
ATOM 993 C CA . LEU A 1 126 ? -3.018 6.641 -9.818 1.00 91.69 126 LEU A CA 1
ATOM 994 C C . LEU A 1 126 ? -2.015 7.740 -9.460 1.00 91.69 126 LEU A C 1
ATOM 996 O O . LEU A 1 126 ? -2.359 8.684 -8.752 1.00 91.69 126 LEU A O 1
ATOM 1000 N N . PHE A 1 127 ? -0.778 7.635 -9.947 1.00 91.19 127 PHE A N 1
ATOM 1001 C CA . PHE A 1 127 ? 0.258 8.608 -9.634 1.00 91.19 127 PHE A CA 1
ATOM 1002 C C . PHE A 1 127 ? -0.064 9.978 -10.230 1.00 91.19 127 PHE A C 1
ATOM 1004 O O . PHE A 1 127 ? 0.206 10.978 -9.587 1.00 91.19 127 PHE A O 1
ATOM 1011 N N . THR A 1 128 ? -0.664 10.065 -11.416 1.00 93.62 128 THR A N 1
ATOM 1012 C CA . THR A 1 128 ? -1.043 11.349 -12.038 1.00 93.62 128 THR A CA 1
ATOM 1013 C C . THR A 1 128 ? -2.311 11.972 -11.460 1.00 93.62 128 THR A C 1
ATOM 1015 O O . THR A 1 128 ? -2.616 13.122 -11.769 1.00 93.62 128 THR A O 1
ATOM 1018 N N . ASN A 1 129 ? -3.047 11.247 -10.616 1.00 93.56 129 ASN A N 1
ATOM 1019 C CA . ASN A 1 129 ? -4.256 11.755 -9.990 1.00 93.56 129 ASN A CA 1
ATOM 1020 C C . ASN A 1 129 ? -3.949 12.970 -9.093 1.00 93.56 129 ASN A C 1
ATOM 1022 O O . ASN A 1 129 ? -3.076 12.916 -8.224 1.00 93.56 129 ASN A O 1
ATOM 1026 N N . GLU A 1 130 ? -4.703 14.059 -9.269 1.00 92.12 130 GLU A N 1
ATOM 1027 C CA . GLU A 1 130 ? -4.500 15.305 -8.517 1.00 92.12 130 GLU A CA 1
ATOM 1028 C C . GLU A 1 130 ? -4.631 15.118 -7.005 1.00 92.12 130 GL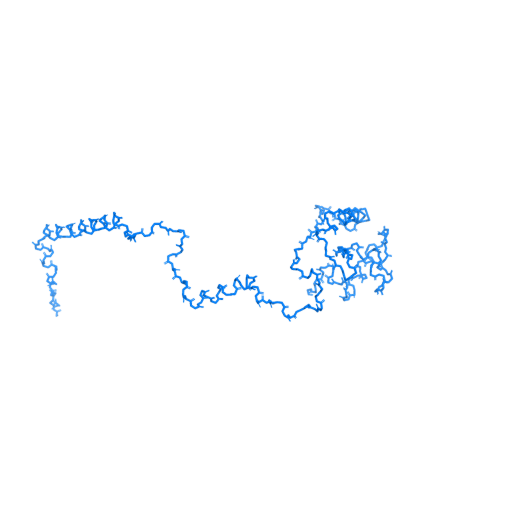U A C 1
ATOM 1030 O O . GLU A 1 130 ? -3.792 15.606 -6.247 1.00 92.12 130 GLU A O 1
ATOM 1035 N N . ALA A 1 131 ? -5.653 14.388 -6.551 1.00 89.88 131 ALA A N 1
ATOM 1036 C CA . ALA A 1 131 ? -5.855 14.150 -5.128 1.00 89.88 131 ALA A CA 1
ATOM 1037 C C . ALA A 1 131 ? -4.695 13.336 -4.542 1.00 89.88 131 ALA A C 1
ATOM 1039 O O . ALA A 1 131 ? -4.225 13.636 -3.441 1.00 89.88 131 ALA A O 1
ATOM 1040 N N . PHE A 1 132 ? -4.186 12.359 -5.299 1.00 88.62 132 PHE A N 1
ATOM 1041 C CA . PHE A 1 132 ? -3.021 11.585 -4.889 1.00 88.62 132 PHE A CA 1
ATOM 1042 C C . PHE A 1 132 ? -1.770 12.466 -4.766 1.00 88.62 132 PHE A C 1
ATOM 1044 O O . PHE A 1 132 ? -1.145 12.481 -3.706 1.00 88.62 132 PHE A O 1
ATOM 1051 N N . GLN A 1 133 ? -1.443 13.255 -5.797 1.00 88.12 133 GLN A N 1
ATOM 1052 C CA . GLN A 1 133 ? -0.260 14.128 -5.811 1.00 88.12 133 GLN A CA 1
ATOM 1053 C C . GLN A 1 133 ? -0.302 15.225 -4.742 1.00 88.12 133 GLN A C 1
ATOM 1055 O O . GLN A 1 133 ? 0.722 15.558 -4.150 1.00 88.12 133 GLN A O 1
ATOM 1060 N N . GLN A 1 134 ? -1.473 15.809 -4.489 1.00 83.88 134 GLN A N 1
ATOM 1061 C CA . GLN A 1 134 ? -1.584 16.952 -3.582 1.00 83.88 134 GLN A CA 1
ATOM 1062 C C . GLN A 1 134 ? -1.695 16.539 -2.113 1.00 83.88 134 GLN A C 1
ATOM 1064 O O . GLN A 1 134 ? -1.202 17.261 -1.242 1.00 83.88 134 GLN A O 1
ATOM 1069 N N . LYS A 1 135 ? -2.372 15.417 -1.825 1.00 81.50 135 LYS A N 1
ATOM 1070 C CA . LYS A 1 135 ? -2.822 15.093 -0.461 1.00 81.50 135 LYS A CA 1
ATOM 1071 C C . LYS A 1 135 ? -2.307 13.768 0.090 1.00 81.50 135 LYS A C 1
ATOM 1073 O O . LYS A 1 135 ? -2.171 13.666 1.303 1.00 81.50 135 LYS A O 1
ATOM 1078 N N . LEU A 1 136 ? -2.059 12.765 -0.755 1.00 82.88 136 LEU A N 1
ATOM 1079 C CA . LEU A 1 136 ? -1.835 11.387 -0.290 1.00 82.88 136 LEU A CA 1
ATOM 1080 C C . LEU A 1 136 ? -0.400 10.899 -0.485 1.00 82.88 136 LEU A C 1
ATOM 1082 O O . LEU A 1 136 ? 0.064 10.038 0.259 1.00 82.88 136 LEU A O 1
ATOM 1086 N N . CYS A 1 137 ? 0.308 11.410 -1.490 1.00 83.75 137 CYS A N 1
ATOM 1087 C CA . CYS A 1 137 ? 1.643 10.932 -1.798 1.00 83.75 137 CYS A CA 1
ATOM 1088 C C . CYS A 1 137 ? 2.640 11.287 -0.680 1.00 83.75 137 CYS A C 1
ATOM 1090 O O . CYS A 1 137 ? 2.618 12.376 -0.097 1.00 83.75 137 CYS A O 1
ATOM 1092 N N . LEU A 1 138 ? 3.590 10.386 -0.430 1.00 80.12 138 LEU A N 1
ATOM 1093 C CA . LEU A 1 138 ? 4.730 10.697 0.423 1.00 80.12 138 LEU A CA 1
ATOM 1094 C C . LEU A 1 138 ? 5.674 11.643 -0.326 1.00 80.12 138 LEU A C 1
ATOM 1096 O O . LEU A 1 138 ? 6.131 11.312 -1.420 1.00 80.12 138 LEU A O 1
ATOM 1100 N N . LEU A 1 139 ? 6.012 12.789 0.261 1.00 82.69 139 LEU A N 1
ATOM 1101 C CA . LEU A 1 139 ? 6.968 13.716 -0.341 1.00 82.69 139 LEU A CA 1
ATOM 1102 C C . LEU A 1 139 ? 8.415 13.320 -0.030 1.00 82.69 139 LEU A C 1
ATOM 1104 O O . LEU A 1 139 ? 8.765 12.954 1.089 1.00 82.69 139 LEU A O 1
ATOM 1108 N N . MET A 1 140 ? 9.273 13.428 -1.038 1.00 80.12 140 MET A N 1
ATOM 1109 C CA . MET A 1 140 ? 10.724 13.360 -0.894 1.00 80.12 140 MET A CA 1
ATOM 1110 C C . MET A 1 140 ? 11.279 14.711 -0.410 1.00 80.12 140 MET A C 1
ATOM 1112 O O . MET A 1 140 ? 10.593 15.731 -0.446 1.00 80.12 140 MET A O 1
ATOM 1116 N N . GLN A 1 141 ? 12.561 14.750 -0.027 1.00 77.69 141 GLN A N 1
ATOM 1117 C CA . GLN A 1 141 ? 13.237 15.979 0.432 1.00 77.69 141 GLN A CA 1
ATOM 1118 C C . GLN A 1 141 ? 13.146 17.146 -0.570 1.00 77.69 141 GLN A C 1
ATOM 1120 O O . GLN A 1 141 ? 13.103 18.307 -0.179 1.00 77.69 141 GLN A O 1
ATOM 1125 N N . ASN A 1 142 ? 13.059 16.847 -1.867 1.00 81.75 142 ASN A N 1
ATOM 1126 C CA . ASN A 1 142 ? 12.885 17.834 -2.936 1.00 81.75 142 ASN A CA 1
ATOM 1127 C C . ASN A 1 142 ? 11.421 18.286 -3.138 1.00 81.75 142 ASN A C 1
ATOM 1129 O O . ASN A 1 142 ? 11.111 18.872 -4.174 1.00 81.75 142 ASN A O 1
ATOM 1133 N N . LYS A 1 143 ? 10.521 17.980 -2.193 1.00 80.12 143 LYS A N 1
ATOM 1134 C CA . LYS A 1 143 ? 9.075 18.259 -2.238 1.00 80.12 143 LYS A CA 1
ATOM 1135 C C . LYS A 1 143 ? 8.332 17.622 -3.420 1.00 80.12 143 LYS A C 1
ATOM 1137 O O . LYS A 1 143 ? 7.211 18.024 -3.716 1.00 80.12 143 LYS A O 1
ATOM 1142 N N . LYS A 1 144 ? 8.918 16.625 -4.092 1.00 85.25 144 LYS A N 1
ATOM 1143 C CA . LYS A 1 144 ? 8.229 15.831 -5.122 1.00 85.25 144 LYS A CA 1
ATOM 1144 C C . LYS A 1 144 ? 7.641 14.567 -4.512 1.00 85.25 144 LYS A C 1
ATOM 1146 O O . LYS A 1 144 ? 8.235 13.993 -3.599 1.00 85.25 144 LYS A O 1
ATOM 1151 N N . CYS A 1 145 ? 6.511 14.108 -5.043 1.00 86.12 145 CYS A N 1
ATOM 1152 C CA . CYS A 1 145 ? 5.944 12.820 -4.663 1.00 86.12 145 CYS A CA 1
ATOM 1153 C C . CYS A 1 145 ? 6.931 11.688 -4.947 1.00 86.12 145 CYS A C 1
ATOM 1155 O O . CYS A 1 145 ? 7.469 11.563 -6.051 1.00 86.12 145 CYS A O 1
ATOM 1157 N N . LYS A 1 146 ? 7.146 10.845 -3.942 1.00 85.31 146 LYS A N 1
ATOM 1158 C CA . LYS A 1 146 ? 7.896 9.607 -4.070 1.00 85.31 146 LYS A CA 1
ATOM 1159 C C . LYS A 1 146 ? 7.097 8.638 -4.953 1.00 85.31 146 LYS A C 1
ATOM 1161 O O . LYS A 1 146 ? 5.913 8.428 -4.680 1.00 85.31 146 LYS A O 1
ATOM 1166 N N . PRO A 1 147 ? 7.717 8.024 -5.975 1.00 84.38 147 PRO A N 1
ATOM 1167 C CA . PRO A 1 147 ? 7.074 6.970 -6.750 1.00 84.38 147 PRO A CA 1
ATOM 1168 C C . PRO A 1 147 ? 6.649 5.792 -5.857 1.00 84.38 147 PRO A C 1
ATOM 1170 O O . PRO A 1 147 ? 7.347 5.494 -4.878 1.00 84.38 147 PRO A O 1
ATOM 1173 N N . PRO A 1 148 ? 5.542 5.103 -6.184 1.00 85.06 148 PRO A N 1
ATOM 1174 C CA . PRO A 1 148 ? 5.111 3.930 -5.440 1.00 85.06 148 PRO A CA 1
ATOM 1175 C C . PRO A 1 148 ? 6.154 2.809 -5.530 1.00 85.06 148 PRO A C 1
ATOM 1177 O O . PRO A 1 148 ? 6.794 2.598 -6.564 1.00 85.06 148 PRO A O 1
ATOM 1180 N N . THR A 1 149 ? 6.317 2.068 -4.435 1.00 84.94 149 THR A N 1
ATOM 1181 C CA . THR A 1 149 ? 7.119 0.840 -4.435 1.00 84.94 149 THR A CA 1
ATOM 1182 C C . THR A 1 149 ? 6.345 -0.237 -5.189 1.00 84.94 149 THR A C 1
ATOM 1184 O O . THR A 1 149 ? 5.253 -0.610 -4.774 1.00 84.94 149 THR A O 1
ATOM 1187 N N . SER A 1 150 ? 6.903 -0.734 -6.292 1.00 88.25 150 SER A N 1
ATOM 1188 C CA . SER A 1 150 ? 6.247 -1.718 -7.158 1.00 88.25 150 SER A CA 1
ATOM 1189 C C . SER A 1 150 ? 7.260 -2.607 -7.878 1.00 88.25 150 SER A C 1
ATOM 1191 O O . SER A 1 150 ? 8.410 -2.212 -8.085 1.00 88.25 150 SER A O 1
ATOM 1193 N N . ILE A 1 151 ? 6.799 -3.778 -8.330 1.00 89.38 151 ILE A N 1
ATOM 1194 C CA . ILE A 1 151 ? 7.521 -4.658 -9.252 1.00 89.38 151 ILE A CA 1
ATOM 1195 C C . ILE A 1 151 ? 7.954 -3.929 -10.533 1.00 89.38 151 ILE A C 1
ATOM 1197 O O . ILE A 1 151 ? 9.029 -4.208 -11.060 1.00 89.38 151 ILE A O 1
ATOM 1201 N N . ILE A 1 152 ? 7.174 -2.945 -10.997 1.00 92.75 152 ILE A N 1
ATOM 1202 C CA . ILE A 1 152 ? 7.464 -2.171 -12.213 1.00 92.75 152 ILE A CA 1
ATOM 1203 C C . ILE A 1 152 ? 8.789 -1.404 -12.093 1.00 92.75 152 ILE A C 1
ATOM 1205 O O . ILE A 1 152 ? 9.486 -1.219 -13.091 1.00 92.75 152 ILE A O 1
ATOM 1209 N N . ARG A 1 153 ? 9.212 -1.044 -10.872 1.00 91.69 153 ARG A N 1
ATOM 1210 C CA . ARG A 1 153 ? 10.475 -0.324 -10.632 1.00 91.69 153 ARG A CA 1
ATOM 1211 C C . ARG A 1 153 ? 11.723 -1.130 -11.016 1.00 91.69 153 ARG A C 1
ATOM 1213 O O . ARG A 1 153 ? 12.796 -0.561 -11.197 1.00 91.69 153 ARG A O 1
ATOM 1220 N N . PHE A 1 154 ? 11.617 -2.455 -11.143 1.00 91.56 154 PHE A N 1
ATOM 1221 C CA . PHE A 1 154 ? 12.714 -3.287 -11.658 1.00 91.56 154 PHE A CA 1
ATOM 1222 C C . PHE A 1 154 ? 12.873 -3.204 -13.177 1.00 91.56 154 PHE A C 1
ATOM 1224 O O . PHE A 1 154 ? 13.935 -3.540 -13.689 1.00 91.56 154 PHE A O 1
ATOM 1231 N N . PHE A 1 155 ? 11.837 -2.754 -13.881 1.00 93.75 155 PHE A N 1
ATOM 1232 C CA . PHE A 1 155 ? 11.776 -2.721 -15.339 1.00 93.75 155 PHE A CA 1
ATOM 1233 C C . PHE A 1 155 ? 11.992 -1.311 -15.891 1.00 93.75 155 PHE A C 1
ATOM 1235 O O . PHE A 1 155 ? 12.628 -1.150 -16.925 1.00 93.75 155 PHE A O 1
ATOM 1242 N N . ASP A 1 156 ? 11.534 -0.281 -15.183 1.00 89.25 156 ASP A N 1
ATOM 1243 C CA . ASP A 1 156 ? 11.554 1.112 -15.650 1.00 89.25 156 ASP A CA 1
ATOM 1244 C C . ASP A 1 156 ? 12.920 1.823 -15.557 1.00 89.25 156 ASP A C 1
ATOM 1246 O O . ASP A 1 156 ? 13.033 3.005 -15.884 1.00 89.25 156 ASP A O 1
ATOM 1250 N N . GLY A 1 157 ? 13.957 1.128 -15.082 1.00 86.94 157 GLY A N 1
ATOM 1251 C CA . GLY A 1 157 ? 15.300 1.680 -14.934 1.00 86.94 157 GLY A CA 1
ATOM 1252 C C . GLY A 1 157 ? 15.585 2.349 -13.587 1.00 86.94 157 GLY A C 1
ATOM 1253 O O . GLY A 1 157 ? 16.719 2.791 -13.376 1.00 86.94 157 GLY A O 1
ATOM 1254 N N . SER A 1 158 ? 14.636 2.369 -12.640 1.00 88.06 158 SER A N 1
ATOM 1255 C CA . SER A 1 158 ? 14.843 2.923 -11.287 1.00 88.06 158 SER A CA 1
ATOM 1256 C C . SER A 1 158 ? 16.055 2.303 -10.585 1.00 88.06 158 SER A C 1
ATOM 1258 O O . SER A 1 158 ? 16.789 2.987 -9.869 1.00 88.06 158 SER A O 1
ATOM 1260 N N . TYR A 1 159 ? 16.311 1.016 -10.838 1.00 88.19 159 TYR A N 1
ATOM 1261 C CA . TYR A 1 159 ? 17.432 0.272 -10.263 1.00 88.19 159 TYR A CA 1
ATOM 1262 C C . TYR A 1 159 ? 18.584 0.012 -11.241 1.00 88.19 159 TYR A C 1
ATOM 1264 O O . TYR A 1 159 ? 19.498 -0.744 -10.915 1.00 88.19 159 TYR A O 1
ATOM 1272 N N . LYS A 1 160 ? 18.622 0.676 -12.403 1.00 89.12 160 LYS A N 1
ATOM 1273 C CA . LYS A 1 160 ? 19.678 0.483 -13.415 1.00 89.12 160 LYS A CA 1
ATOM 1274 C C . LYS A 1 160 ? 21.098 0.681 -12.865 1.00 89.12 160 LYS A C 1
ATOM 1276 O O . LYS A 1 160 ? 22.032 0.034 -13.325 1.00 89.12 160 LYS A O 1
ATOM 1281 N N . LYS A 1 161 ? 21.260 1.553 -11.860 1.00 88.44 161 LYS A N 1
ATOM 1282 C CA . LYS A 1 161 ? 22.542 1.788 -11.167 1.00 88.44 161 LYS A CA 1
ATOM 1283 C C . LYS A 1 161 ? 23.040 0.573 -10.374 1.00 88.44 161 LYS A C 1
ATOM 1285 O O . LYS A 1 161 ? 24.234 0.481 -10.127 1.00 88.44 161 LYS A O 1
ATOM 1290 N N . LEU A 1 162 ? 22.139 -0.319 -9.959 1.00 86.12 162 LEU A N 1
ATOM 1291 C CA . LEU A 1 162 ? 22.478 -1.539 -9.224 1.00 86.12 162 LEU A CA 1
ATOM 1292 C C . LEU A 1 162 ? 22.859 -2.670 -10.179 1.00 86.12 162 LEU A C 1
ATOM 1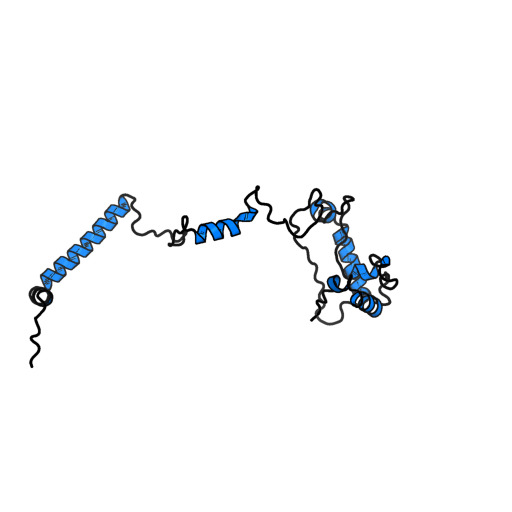294 O O . LEU A 1 162 ? 23.813 -3.395 -9.920 1.00 86.12 162 LEU A O 1
ATOM 1298 N N . HIS A 1 163 ? 22.114 -2.823 -11.277 1.00 87.25 163 HIS A N 1
ATOM 1299 C CA . HIS A 1 163 ? 22.384 -3.859 -12.265 1.00 87.25 163 HIS A CA 1
ATOM 1300 C C . HIS A 1 163 ? 21.826 -3.472 -13.647 1.00 87.25 163 HIS A C 1
ATOM 1302 O O . HIS A 1 163 ? 20.676 -3.032 -13.733 1.00 87.25 163 HIS A O 1
ATOM 1308 N N . PRO A 1 164 ? 22.572 -3.688 -14.750 1.00 89.19 164 PRO A N 1
ATOM 1309 C CA . PRO A 1 164 ? 22.152 -3.282 -16.096 1.00 89.19 164 PRO A CA 1
ATOM 1310 C C . PRO A 1 164 ? 20.872 -3.975 -16.582 1.00 89.19 164 PRO A C 1
ATOM 1312 O O . PRO A 1 164 ? 20.129 -3.395 -17.364 1.00 89.19 164 PRO A O 1
ATOM 1315 N N . LEU A 1 165 ? 20.601 -5.194 -16.100 1.00 90.25 165 LEU A N 1
ATOM 1316 C CA . LEU A 1 165 ? 19.368 -5.933 -16.415 1.00 90.25 165 LEU A CA 1
ATOM 1317 C C . LEU A 1 165 ? 18.103 -5.339 -15.772 1.00 90.25 165 LEU A C 1
ATOM 1319 O O . LEU A 1 165 ? 17.016 -5.718 -16.178 1.00 90.25 165 LEU A O 1
ATOM 1323 N N . LEU A 1 166 ? 18.203 -4.429 -14.796 1.00 89.94 166 LEU A N 1
ATOM 1324 C CA . LEU A 1 166 ? 17.036 -3.802 -14.149 1.00 89.94 166 LEU A CA 1
ATOM 1325 C C . LEU A 1 166 ? 16.550 -2.575 -14.930 1.00 89.94 166 LEU A C 1
ATOM 1327 O O . LEU A 1 166 ? 16.414 -1.474 -14.389 1.00 89.94 166 LEU A O 1
ATOM 1331 N N . ASN A 1 167 ? 16.414 -2.757 -16.237 1.00 93.81 167 ASN A N 1
ATOM 1332 C CA . ASN A 1 167 ? 15.999 -1.746 -17.193 1.00 93.81 167 ASN A CA 1
ATOM 1333 C C . ASN A 1 167 ? 15.512 -2.454 -18.464 1.00 93.81 167 ASN A C 1
ATOM 1335 O O . ASN A 1 167 ? 16.276 -2.639 -19.411 1.00 93.81 167 ASN A O 1
ATOM 1339 N N . ASP A 1 168 ? 14.255 -2.873 -18.438 1.00 92.75 168 ASP A N 1
ATOM 1340 C CA . ASP A 1 168 ? 13.548 -3.596 -19.495 1.00 92.75 168 ASP A CA 1
ATOM 1341 C C . ASP A 1 168 ? 12.134 -2.998 -19.628 1.00 92.75 168 ASP A C 1
ATOM 1343 O O . ASP A 1 168 ? 11.156 -3.598 -19.175 1.00 92.75 168 ASP A O 1
ATOM 1347 N N . PRO A 1 169 ? 12.019 -1.767 -20.165 1.00 92.50 169 PRO A N 1
ATOM 1348 C CA . PRO A 1 169 ? 10.764 -1.012 -20.177 1.00 92.50 169 PRO A CA 1
ATOM 1349 C C . PRO A 1 169 ? 9.671 -1.672 -21.029 1.00 92.50 169 PRO A C 1
ATOM 1351 O O . PRO A 1 169 ? 8.489 -1.413 -20.815 1.00 92.50 169 PRO A O 1
ATOM 1354 N N . ASP A 1 170 ? 10.059 -2.536 -21.968 1.00 94.19 170 ASP A N 1
ATOM 1355 C CA . ASP A 1 170 ? 9.149 -3.264 -22.849 1.00 94.19 170 ASP A CA 1
ATOM 1356 C C . ASP A 1 170 ? 8.734 -4.638 -22.302 1.00 94.19 170 ASP A C 1
ATOM 1358 O O . ASP A 1 170 ? 7.883 -5.299 -22.906 1.00 94.19 170 ASP A O 1
ATOM 1362 N N . PHE A 1 171 ? 9.263 -5.038 -21.139 1.00 94.31 171 PHE A N 1
ATOM 1363 C CA . PHE A 1 171 ? 8.998 -6.318 -20.476 1.00 94.31 171 PHE A CA 1
ATOM 1364 C C . PHE A 1 171 ? 9.311 -7.537 -21.358 1.00 94.31 171 PHE A C 1
ATOM 1366 O O . PHE A 1 171 ? 8.569 -8.524 -21.359 1.00 94.31 171 PHE A O 1
ATOM 1373 N N . ASP A 1 172 ? 10.400 -7.481 -22.123 1.00 93.94 172 ASP A N 1
ATOM 1374 C CA . ASP A 1 172 ? 10.782 -8.559 -23.038 1.00 93.94 172 ASP A CA 1
ATOM 1375 C C . ASP A 1 172 ? 11.465 -9.730 -22.316 1.00 93.94 172 ASP A C 1
ATOM 1377 O O . ASP A 1 172 ? 11.421 -10.867 -22.782 1.00 93.94 172 ASP A O 1
ATOM 1381 N N . ASN A 1 173 ? 12.083 -9.484 -21.157 1.00 93.38 173 ASN A N 1
ATOM 1382 C CA . ASN A 1 173 ? 12.939 -10.442 -20.457 1.00 93.38 173 ASN A CA 1
ATOM 1383 C C . ASN A 1 173 ? 12.566 -10.609 -18.975 1.00 93.38 173 ASN A C 1
ATOM 1385 O O . ASN A 1 173 ? 13.436 -10.736 -18.107 1.00 93.38 173 ASN A O 1
ATOM 1389 N N . ILE A 1 174 ? 11.264 -10.687 -18.682 1.00 92.69 174 ILE A N 1
ATOM 1390 C CA . ILE A 1 174 ? 10.697 -10.761 -17.322 1.00 92.69 174 ILE A CA 1
ATOM 1391 C C . ILE A 1 174 ? 11.427 -11.750 -16.394 1.00 92.69 174 ILE A C 1
ATOM 1393 O O . ILE A 1 174 ? 11.875 -11.325 -15.326 1.00 92.69 174 ILE A O 1
ATOM 1397 N N . PRO A 1 175 ? 11.635 -13.035 -16.755 1.00 92.81 175 PRO A N 1
ATOM 1398 C CA . PRO A 1 175 ? 12.271 -13.984 -15.838 1.00 92.81 175 PRO A CA 1
ATOM 1399 C C . PRO A 1 175 ? 13.700 -13.582 -15.465 1.00 92.81 175 PRO A C 1
ATOM 1401 O O . PRO A 1 175 ? 14.139 -13.803 -14.338 1.00 92.81 175 PRO A O 1
ATOM 1404 N N . ARG A 1 176 ? 14.422 -12.971 -16.410 1.00 92.19 176 ARG A N 1
ATOM 1405 C CA . ARG A 1 176 ? 15.818 -12.566 -16.249 1.00 92.19 176 ARG A CA 1
ATOM 1406 C C . ARG A 1 176 ? 15.950 -11.307 -15.388 1.00 92.19 176 ARG A C 1
ATOM 1408 O O . ARG A 1 176 ? 16.881 -11.210 -14.593 1.00 92.19 176 ARG A O 1
ATOM 1415 N N . VAL A 1 177 ? 15.013 -10.369 -15.512 1.00 92.44 177 VAL A N 1
ATOM 1416 C CA . VAL A 1 177 ? 14.942 -9.180 -14.648 1.00 92.44 177 VAL A CA 1
ATOM 1417 C C . VAL A 1 177 ? 14.623 -9.589 -13.211 1.00 92.44 177 VAL A C 1
ATOM 1419 O O . VAL A 1 177 ? 15.315 -9.180 -12.279 1.00 92.44 177 VAL A O 1
ATOM 1422 N N . LEU A 1 178 ? 13.618 -10.452 -13.022 1.00 90.88 178 LEU A N 1
ATOM 1423 C CA . LEU A 1 178 ? 13.200 -10.904 -11.693 1.00 90.88 178 LEU A CA 1
ATOM 1424 C C . LEU A 1 178 ? 14.265 -11.763 -11.001 1.00 90.88 178 LEU A C 1
ATOM 1426 O O . LEU A 1 178 ? 14.468 -11.633 -9.793 1.00 90.88 178 LEU A O 1
ATOM 1430 N N . SER A 1 179 ? 14.980 -12.611 -11.746 1.00 90.00 179 SER A N 1
ATOM 1431 C CA . SER A 1 179 ? 16.081 -13.403 -11.189 1.00 90.00 179 SER A CA 1
ATOM 1432 C C . SER A 1 179 ? 17.252 -12.521 -10.753 1.00 90.00 179 SER A C 1
ATOM 1434 O O . SER A 1 179 ? 17.763 -12.705 -9.646 1.00 90.00 179 SER A O 1
ATOM 1436 N N . ALA A 1 180 ? 17.613 -11.513 -11.555 1.00 88.69 180 ALA A N 1
ATOM 1437 C CA . ALA A 1 180 ? 18.613 -10.518 -11.181 1.00 88.69 180 ALA A CA 1
ATOM 1438 C C . ALA A 1 180 ? 18.180 -9.745 -9.925 1.00 88.69 180 ALA A C 1
ATOM 1440 O O . ALA A 1 180 ? 18.946 -9.653 -8.967 1.00 88.69 180 ALA A O 1
ATOM 1441 N N . ALA A 1 181 ? 16.932 -9.266 -9.883 1.00 86.81 181 ALA A N 1
ATOM 1442 C CA . ALA A 1 181 ? 16.368 -8.553 -8.737 1.00 86.81 181 ALA A CA 1
ATOM 1443 C C . ALA A 1 181 ? 16.361 -9.398 -7.447 1.00 86.81 181 ALA A C 1
ATOM 1445 O O . ALA A 1 181 ? 16.615 -8.872 -6.363 1.00 86.81 181 ALA A O 1
ATOM 1446 N N . LYS A 1 182 ? 16.126 -10.712 -7.543 1.00 86.44 182 LYS A N 1
ATOM 1447 C CA . LYS A 1 182 ? 16.162 -11.634 -6.397 1.00 86.44 182 LYS A CA 1
ATOM 1448 C C . LYS A 1 182 ? 17.578 -11.869 -5.859 1.00 86.44 182 LYS A C 1
ATOM 1450 O O . LYS A 1 182 ? 17.739 -12.076 -4.657 1.00 86.44 182 LYS A O 1
ATOM 1455 N N . ALA A 1 183 ? 18.587 -11.862 -6.730 1.00 83.56 183 ALA A N 1
ATOM 1456 C CA . ALA A 1 183 ? 19.968 -12.173 -6.367 1.00 83.56 183 ALA A CA 1
ATOM 1457 C C . ALA A 1 183 ? 20.665 -11.062 -5.558 1.00 83.56 183 ALA A C 1
ATOM 1459 O O . ALA A 1 183 ? 21.670 -11.329 -4.903 1.00 83.56 183 ALA A O 1
ATOM 1460 N N . MET A 1 184 ? 20.148 -9.829 -5.570 1.00 79.31 184 MET A N 1
ATOM 1461 C CA . MET A 1 184 ? 20.766 -8.701 -4.866 1.00 79.31 184 MET A CA 1
ATOM 1462 C C . MET A 1 184 ? 20.076 -8.407 -3.532 1.00 79.31 184 MET A C 1
ATOM 1464 O O . MET A 1 184 ? 18.854 -8.278 -3.453 1.00 79.31 184 MET A O 1
ATOM 1468 N N . ASN A 1 185 ? 20.873 -8.187 -2.484 1.00 72.12 185 ASN A N 1
ATOM 1469 C CA . ASN A 1 185 ? 20.372 -7.921 -1.131 1.00 72.12 185 ASN A CA 1
ATOM 1470 C C . ASN A 1 185 ? 19.478 -6.668 -1.047 1.00 72.12 185 ASN A C 1
ATOM 1472 O O . ASN A 1 185 ? 18.481 -6.680 -0.330 1.00 72.12 185 ASN A O 1
ATOM 1476 N N . HIS A 1 186 ? 19.791 -5.616 -1.814 1.00 66.94 186 HIS A N 1
ATOM 1477 C CA . HIS A 1 186 ? 19.056 -4.342 -1.798 1.00 66.94 186 HIS A CA 1
ATOM 1478 C C . HIS A 1 186 ? 17.654 -4.414 -2.418 1.00 66.94 186 HIS A C 1
ATOM 1480 O O . HIS A 1 186 ? 16.788 -3.620 -2.064 1.00 66.94 186 HIS A O 1
ATOM 1486 N N . THR A 1 187 ? 17.420 -5.346 -3.343 1.00 66.50 187 THR A N 1
ATOM 1487 C CA . THR A 1 187 ? 16.154 -5.470 -4.085 1.00 66.50 187 THR A CA 1
ATOM 1488 C C . THR A 1 187 ? 15.335 -6.685 -3.658 1.00 66.50 187 THR A C 1
ATOM 1490 O O . THR A 1 187 ? 14.125 -6.708 -3.877 1.00 66.50 187 THR A O 1
ATOM 1493 N N . ARG A 1 188 ? 15.957 -7.660 -2.980 1.00 59.72 188 ARG A N 1
ATOM 1494 C CA . ARG A 1 188 ? 15.305 -8.879 -2.478 1.00 59.72 188 ARG A CA 1
ATOM 1495 C C . ARG A 1 188 ? 14.145 -8.594 -1.518 1.00 59.72 188 ARG A C 1
ATOM 1497 O O . ARG A 1 188 ? 13.106 -9.238 -1.626 1.00 59.72 188 ARG A O 1
ATOM 1504 N N . GLY A 1 189 ? 14.292 -7.604 -0.632 1.00 58.25 189 GLY A N 1
ATOM 1505 C CA . GLY A 1 189 ? 13.230 -7.197 0.300 1.00 58.25 189 GLY A CA 1
ATOM 1506 C C . GLY A 1 189 ? 11.987 -6.626 -0.397 1.00 58.25 189 GLY A C 1
ATOM 1507 O O . GLY A 1 189 ? 10.869 -6.865 0.046 1.00 58.25 189 GLY A O 1
ATOM 1508 N N . ASN A 1 190 ? 12.167 -5.960 -1.541 1.00 59.47 190 ASN A N 1
ATOM 1509 C CA . ASN A 1 190 ? 11.075 -5.342 -2.304 1.00 59.47 190 ASN A CA 1
ATOM 1510 C C . ASN A 1 190 ? 10.269 -6.354 -3.139 1.00 59.47 190 ASN A C 1
ATOM 1512 O O . ASN A 1 190 ? 9.169 -6.041 -3.580 1.00 59.47 190 ASN A O 1
ATOM 1516 N N . LEU A 1 191 ? 10.790 -7.568 -3.341 1.00 58.28 191 LEU A N 1
ATOM 1517 C CA . LEU A 1 191 ? 10.078 -8.685 -3.976 1.00 58.28 191 LEU A CA 1
ATOM 1518 C C . LEU A 1 191 ? 9.193 -9.471 -2.991 1.00 58.28 191 LEU A C 1
ATOM 1520 O O . LEU A 1 191 ? 8.583 -10.460 -3.388 1.00 58.28 191 LEU A O 1
ATOM 1524 N N . GLY A 1 192 ? 9.155 -9.090 -1.706 1.00 48.66 192 GLY A N 1
ATOM 1525 C CA . GLY A 1 192 ? 8.420 -9.832 -0.673 1.00 48.66 192 GLY A CA 1
ATOM 1526 C C . GLY A 1 192 ? 8.990 -11.230 -0.391 1.00 48.66 192 GLY A C 1
ATOM 1527 O O . GLY A 1 192 ? 8.364 -12.035 0.294 1.00 48.66 192 GLY A O 1
ATOM 1528 N N . LEU A 1 193 ? 10.188 -11.535 -0.900 1.00 42.03 193 LEU A N 1
ATOM 1529 C CA . LEU A 1 193 ? 10.875 -12.801 -0.670 1.00 42.03 193 LEU A CA 1
ATOM 1530 C C . LEU A 1 193 ? 11.720 -12.677 0.599 1.00 42.03 193 LEU A C 1
ATOM 1532 O O . LEU A 1 193 ? 12.939 -12.498 0.545 1.00 42.03 193 LEU A O 1
ATOM 1536 N N . SER A 1 194 ? 11.047 -12.751 1.750 1.00 27.61 194 SER A N 1
ATOM 1537 C CA . SER A 1 194 ? 11.715 -13.026 3.023 1.00 27.61 194 SER A CA 1
ATOM 1538 C C . SER A 1 194 ? 12.516 -14.329 2.887 1.00 27.61 194 SER A C 1
ATOM 1540 O O . SER A 1 194 ? 11.990 -15.286 2.302 1.00 27.61 194 SER A O 1
ATOM 1542 N N . PRO A 1 195 ? 13.771 -14.398 3.369 1.00 34.56 195 PRO A N 1
ATOM 1543 C CA . PRO A 1 195 ? 14.461 -15.674 3.465 1.00 34.56 195 PRO A CA 1
ATOM 1544 C C . PRO A 1 195 ? 13.632 -16.567 4.395 1.00 34.56 195 PRO A C 1
ATOM 1546 O O . PRO A 1 195 ? 13.404 -16.213 5.550 1.00 34.56 195 PRO A O 1
ATOM 1549 N N . ARG A 1 196 ? 13.117 -17.677 3.864 1.00 35.12 196 ARG A N 1
ATOM 1550 C CA . ARG A 1 196 ? 12.842 -18.834 4.716 1.00 35.12 196 ARG A CA 1
ATOM 1551 C C . ARG A 1 196 ? 14.163 -19.525 4.995 1.00 35.12 196 ARG A C 1
ATOM 1553 O O . ARG A 1 196 ? 14.971 -19.591 4.038 1.00 35.12 196 ARG A O 1
#